Protein AF-A0A804MIX3-F1 (afdb_monomer)

Secondary structure (DSSP, 8-state):
-HHHHH-----S--HHHHHHHHHHHHHHHHHHHHHHTSHHHHHHHHT-SS-HHHHHHHHHTPPP---SSS-----HHHHHHHHHHHHHHHHHHT--HHHHHHHHHHHHH-HHHHHHHHHHHH-TT--HHHHHHHHHHHHHHTTSHHHHHHHHT-HHHHHHHGGGG---STT--HHHHHHHHHHHHHHHHHHTT-HHHHHHHHHHHHHHHHHHHHHGGG-S-HHHHHHHHHHHHHHHHH--SGGGHHHHHHHHHTHHHHHHHHHHHHHHHHHHHHTS---SS---------

Structure (mmCIF, N/CA/C/O backbone):
data_AF-A0A804MIX3-F1
#
_entry.id   AF-A0A804MIX3-F1
#
loop_
_atom_site.group_PDB
_atom_site.id
_atom_site.type_symbol
_atom_site.label_atom_id
_atom_site.label_alt_id
_atom_site.label_comp_id
_atom_site.label_asym_id
_atom_site.label_entity_id
_atom_site.label_seq_id
_atom_site.pdbx_PDB_ins_code
_atom_site.Cartn_x
_atom_site.Cartn_y
_atom_site.Cartn_z
_atom_site.occupancy
_atom_site.B_iso_or_equiv
_atom_site.auth_seq_id
_atom_site.auth_comp_id
_atom_site.auth_asym_id
_atom_site.auth_atom_id
_atom_site.pdbx_PDB_model_num
ATOM 1 N N . MET A 1 1 ? 24.064 13.058 -12.089 1.00 46.94 1 MET A N 1
ATOM 2 C CA . MET A 1 1 ? 25.102 12.090 -11.652 1.00 46.94 1 MET A CA 1
ATOM 3 C C . MET A 1 1 ? 24.500 10.743 -11.264 1.00 46.94 1 MET A C 1
ATOM 5 O O . MET A 1 1 ? 25.006 9.743 -11.745 1.00 46.94 1 MET A O 1
ATOM 9 N N . VAL A 1 2 ? 23.419 10.694 -10.470 1.00 52.09 2 VAL A N 1
ATOM 10 C CA . VAL A 1 2 ? 22.772 9.424 -10.071 1.00 52.09 2 VAL A CA 1
ATOM 11 C C . VAL A 1 2 ? 22.189 8.650 -11.264 1.00 52.09 2 VAL A C 1
ATOM 13 O O . VAL A 1 2 ? 22.479 7.469 -11.397 1.00 52.09 2 VAL A O 1
ATOM 16 N N . SER A 1 3 ? 21.474 9.299 -12.191 1.00 50.75 3 SER A N 1
ATOM 17 C CA . SER A 1 3 ? 20.884 8.617 -13.363 1.00 50.75 3 SER A CA 1
ATOM 18 C C . SER A 1 3 ? 21.931 7.937 -14.258 1.00 50.75 3 SER A C 1
ATOM 20 O O . SER A 1 3 ? 21.690 6.862 -14.798 1.00 50.75 3 SER A O 1
ATOM 22 N N . SER A 1 4 ? 23.133 8.515 -14.370 1.00 52.41 4 SER A N 1
ATOM 23 C CA . SER A 1 4 ? 24.246 7.933 -15.137 1.00 52.41 4 SER A CA 1
ATOM 24 C C . SER A 1 4 ? 24.813 6.654 -14.511 1.00 52.41 4 SER A C 1
ATOM 26 O O . SER A 1 4 ? 25.430 5.872 -15.222 1.00 52.41 4 SER A O 1
ATOM 28 N N . LEU A 1 5 ? 24.613 6.432 -13.204 1.00 53.31 5 LEU A N 1
ATOM 29 C CA . LEU A 1 5 ? 24.993 5.181 -12.535 1.00 53.31 5 LEU A CA 1
ATOM 30 C C . LEU A 1 5 ? 23.992 4.049 -12.809 1.00 53.31 5 LEU A C 1
ATOM 32 O O . LEU A 1 5 ? 24.338 2.886 -12.630 1.00 53.31 5 LEU A O 1
ATOM 36 N N . LEU A 1 6 ? 22.763 4.384 -13.220 1.00 59.84 6 LEU A N 1
ATOM 37 C CA . LEU A 1 6 ? 21.676 3.424 -13.429 1.00 59.84 6 LEU A CA 1
ATOM 38 C C . LEU A 1 6 ? 21.421 3.128 -14.917 1.00 59.84 6 LEU A C 1
ATOM 40 O O . LEU A 1 6 ? 21.051 2.009 -15.262 1.00 59.84 6 LEU A O 1
ATOM 44 N N . ASN A 1 7 ? 21.677 4.091 -15.808 1.00 55.62 7 ASN A N 1
ATOM 45 C CA . ASN A 1 7 ? 21.482 3.942 -17.250 1.00 55.62 7 ASN A CA 1
ATOM 46 C C . ASN A 1 7 ? 22.764 3.475 -17.957 1.00 55.62 7 ASN A C 1
ATOM 48 O O . ASN A 1 7 ? 23.508 4.288 -18.506 1.00 55.62 7 ASN A O 1
ATOM 52 N N . VAL A 1 8 ? 22.999 2.163 -18.022 1.00 48.94 8 VAL A N 1
ATOM 53 C CA . VAL A 1 8 ? 23.944 1.590 -18.996 1.00 48.94 8 VAL A CA 1
ATOM 54 C C . VAL A 1 8 ? 23.153 1.198 -20.246 1.00 48.94 8 VAL A C 1
ATOM 56 O O . VAL A 1 8 ? 22.554 0.127 -20.310 1.00 48.94 8 VAL A O 1
ATOM 59 N N . GLN A 1 9 ? 23.112 2.082 -21.248 1.00 41.38 9 GLN A N 1
ATOM 60 C CA . GLN A 1 9 ? 22.573 1.736 -22.567 1.00 41.38 9 GLN A CA 1
ATOM 61 C C . GLN A 1 9 ? 23.481 0.682 -23.213 1.00 41.38 9 GLN A C 1
ATOM 63 O O . GLN A 1 9 ? 24.651 0.928 -23.507 1.00 41.38 9 GLN A O 1
ATOM 68 N N . THR A 1 10 ? 22.939 -0.518 -23.399 1.00 36.69 10 THR A N 1
ATOM 69 C CA . THR A 1 10 ? 23.636 -1.679 -23.948 1.00 36.69 10 THR A CA 1
ATOM 70 C C . THR A 1 10 ? 23.747 -1.578 -25.467 1.00 36.69 10 THR A C 1
ATOM 72 O O . THR A 1 10 ? 22.923 -2.087 -26.224 1.00 36.69 10 THR A O 1
ATOM 75 N N . THR A 1 11 ? 24.820 -0.950 -25.940 1.00 35.28 11 THR A N 1
ATOM 76 C CA . THR A 1 11 ? 25.258 -1.084 -27.332 1.00 35.28 11 THR A CA 1
ATOM 77 C C . THR A 1 11 ? 25.933 -2.449 -27.500 1.00 35.28 11 THR A C 1
ATOM 79 O O . THR A 1 11 ? 27.074 -2.631 -27.101 1.00 35.28 11 THR A O 1
ATOM 82 N N . THR A 1 12 ? 25.189 -3.417 -28.042 1.00 35.66 12 THR A N 1
ATOM 83 C CA . THR A 1 12 ? 25.641 -4.653 -28.723 1.00 35.66 12 THR A CA 1
ATOM 84 C C . THR A 1 12 ? 26.876 -5.412 -28.182 1.00 35.66 12 THR A C 1
ATOM 86 O O . THR A 1 12 ? 28.014 -5.005 -28.386 1.00 35.66 12 THR A O 1
ATOM 89 N N . ALA A 1 13 ? 26.607 -6.647 -27.731 1.00 35.03 13 ALA A N 1
ATOM 90 C CA . ALA A 1 13 ? 27.475 -7.839 -27.714 1.00 35.03 13 ALA A CA 1
ATOM 91 C C . ALA A 1 13 ? 28.460 -8.076 -26.538 1.00 35.03 13 ALA A C 1
ATOM 93 O O . ALA A 1 13 ? 29.293 -7.242 -26.189 1.00 35.03 13 ALA A O 1
ATOM 94 N N . SER A 1 14 ? 28.422 -9.335 -26.059 1.00 42.12 14 SER A N 1
ATOM 95 C CA . SER A 1 14 ? 29.347 -10.081 -25.169 1.00 42.12 14 SER A CA 1
ATOM 96 C C . SER A 1 14 ? 28.862 -10.293 -23.723 1.00 42.12 14 SER A C 1
ATOM 98 O O . SER A 1 14 ? 28.557 -9.348 -23.005 1.00 42.12 14 SER A O 1
ATOM 100 N N . THR A 1 15 ? 28.845 -11.557 -23.275 1.00 52.38 15 THR A N 1
ATOM 101 C CA . THR A 1 15 ? 28.488 -12.017 -21.911 1.00 52.38 15 THR A CA 1
ATOM 102 C C . THR A 1 15 ? 29.328 -11.362 -20.805 1.00 52.38 15 THR A C 1
ATOM 104 O O . THR A 1 15 ? 28.890 -11.222 -19.667 1.00 52.38 15 THR A O 1
ATOM 107 N N . THR A 1 16 ? 30.543 -10.924 -21.132 1.00 49.59 16 THR A N 1
ATOM 108 C CA . THR A 1 16 ? 31.399 -10.143 -20.231 1.00 49.59 16 THR A CA 1
ATOM 109 C C . THR A 1 16 ? 30.824 -8.750 -19.966 1.00 49.59 16 THR A C 1
ATOM 111 O O . THR A 1 16 ? 30.812 -8.303 -18.823 1.00 49.59 16 THR A O 1
ATOM 114 N N . THR A 1 17 ? 30.276 -8.091 -20.989 1.00 54.62 17 THR A N 1
ATOM 115 C CA . THR A 1 17 ? 29.670 -6.754 -20.901 1.00 54.62 17 THR A CA 1
ATOM 116 C C . THR A 1 17 ? 28.392 -6.762 -20.057 1.00 54.62 17 THR A C 1
ATOM 118 O O . THR A 1 17 ? 28.162 -5.832 -19.286 1.00 54.62 17 THR A O 1
ATOM 121 N N . SER A 1 18 ? 27.577 -7.825 -20.140 1.00 66.38 18 SER A N 1
ATOM 122 C CA . SER A 1 18 ? 26.374 -7.961 -19.303 1.00 66.38 18 SER A CA 1
ATOM 123 C C . SER A 1 18 ? 26.707 -8.126 -17.823 1.00 66.38 18 SER A C 1
ATOM 125 O O . SER A 1 18 ? 26.038 -7.529 -16.985 1.00 66.38 18 SER A O 1
ATOM 127 N N . ASN A 1 19 ? 27.760 -8.882 -17.494 1.00 70.19 19 ASN A N 1
ATOM 128 C CA . ASN A 1 19 ? 28.178 -9.068 -16.103 1.00 70.19 19 ASN A CA 1
ATOM 129 C C . ASN A 1 19 ? 28.696 -7.758 -15.498 1.00 70.19 19 ASN A C 1
ATOM 131 O O . ASN A 1 19 ? 28.243 -7.377 -14.423 1.00 70.19 19 ASN A O 1
ATOM 135 N N . VAL A 1 20 ? 29.548 -7.021 -16.225 1.00 75.44 20 VAL A N 1
ATOM 136 C CA . VAL A 1 20 ? 30.025 -5.693 -15.790 1.00 75.44 20 VAL A CA 1
ATOM 137 C C . VAL A 1 20 ? 28.855 -4.727 -15.590 1.00 75.44 20 VAL A C 1
ATOM 139 O O . VAL A 1 20 ? 28.831 -3.987 -14.611 1.00 75.44 20 VAL A O 1
ATOM 142 N N . SER A 1 21 ? 27.852 -4.749 -16.475 1.00 85.94 21 SER A N 1
ATOM 143 C CA . SER A 1 21 ? 26.656 -3.913 -16.315 1.00 85.94 21 SER A CA 1
ATOM 144 C C . SER A 1 21 ? 25.894 -4.243 -15.030 1.00 85.94 21 SER A C 1
ATOM 146 O O . SER A 1 21 ? 25.507 -3.326 -14.315 1.00 85.94 21 SER A O 1
ATOM 148 N N . ILE A 1 22 ? 25.698 -5.528 -14.717 1.00 87.44 22 ILE A N 1
ATOM 149 C CA . ILE A 1 22 ? 24.995 -5.963 -13.500 1.00 87.44 22 ILE A CA 1
ATOM 150 C C . ILE A 1 22 ? 25.789 -5.581 -12.245 1.00 87.44 22 ILE A C 1
ATOM 152 O O . ILE A 1 22 ? 25.204 -5.087 -11.284 1.00 87.44 22 ILE A O 1
ATOM 156 N N . GLU A 1 23 ? 27.112 -5.758 -12.249 1.00 89.25 23 GLU A N 1
ATOM 157 C CA . GLU A 1 23 ? 27.982 -5.365 -11.132 1.00 89.25 23 GLU A CA 1
ATOM 158 C C . GLU A 1 23 ? 27.950 -3.851 -10.881 1.00 89.25 23 GLU A C 1
ATOM 160 O O . GLU A 1 23 ? 27.872 -3.415 -9.731 1.00 89.25 23 GLU A O 1
ATOM 165 N N . LEU A 1 24 ? 27.958 -3.039 -11.945 1.00 92.19 2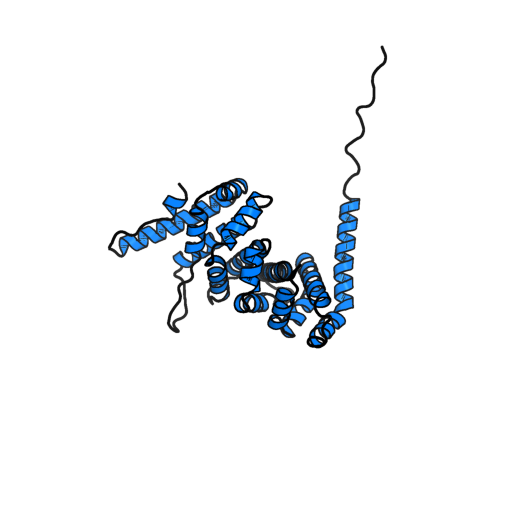4 LEU A N 1
ATOM 166 C CA . LEU A 1 24 ? 27.819 -1.585 -11.839 1.00 92.19 24 LEU A CA 1
ATOM 167 C C . LEU A 1 24 ? 26.439 -1.185 -11.315 1.00 92.19 24 LEU A C 1
ATOM 169 O O . LEU A 1 24 ? 26.356 -0.310 -10.456 1.00 92.19 24 LEU A O 1
ATOM 173 N N . THR A 1 25 ? 25.369 -1.842 -11.770 1.00 94.12 25 THR A N 1
ATOM 174 C CA . THR A 1 25 ? 24.017 -1.632 -11.239 1.00 94.12 25 THR A CA 1
ATOM 175 C C . THR A 1 25 ? 23.939 -1.987 -9.754 1.00 94.12 25 THR A C 1
ATOM 177 O O . THR A 1 25 ? 23.409 -1.207 -8.963 1.00 94.12 25 THR A O 1
ATOM 180 N N . TRP A 1 26 ? 24.516 -3.123 -9.357 1.00 94.25 26 TRP A N 1
ATOM 181 C CA . TRP A 1 26 ? 24.595 -3.563 -7.966 1.00 94.25 26 TRP A CA 1
ATOM 182 C C . TRP A 1 26 ? 25.358 -2.570 -7.084 1.00 94.25 26 TRP A C 1
ATOM 184 O O . TRP A 1 26 ? 24.870 -2.161 -6.028 1.00 94.25 26 TRP A O 1
ATOM 194 N N . LEU A 1 27 ? 26.525 -2.102 -7.531 1.00 95.56 27 LEU A N 1
ATOM 195 C CA . LEU A 1 27 ? 27.275 -1.081 -6.805 1.00 95.56 27 LEU A CA 1
ATOM 196 C C . LEU A 1 27 ? 26.506 0.251 -6.755 1.00 95.56 27 LEU A C 1
ATOM 198 O O . LEU A 1 27 ? 26.447 0.894 -5.705 1.00 95.56 27 LEU A O 1
ATOM 202 N N . GLY A 1 28 ? 25.886 0.641 -7.869 1.00 95.62 28 GLY A N 1
ATOM 203 C CA . GLY A 1 28 ? 25.098 1.862 -8.003 1.00 95.62 28 GLY A CA 1
ATOM 204 C C . GLY A 1 28 ? 23.928 1.914 -7.024 1.00 95.62 28 GLY A C 1
ATOM 205 O O . GLY A 1 28 ? 23.769 2.913 -6.321 1.00 95.62 28 GLY A O 1
ATOM 206 N N . VAL A 1 29 ? 23.155 0.830 -6.903 1.00 96.38 29 VAL A N 1
ATOM 207 C CA . VAL A 1 29 ? 22.018 0.779 -5.972 1.00 96.38 29 VAL A CA 1
ATOM 208 C C . VAL A 1 29 ? 22.467 0.754 -4.507 1.00 96.38 29 VAL A C 1
ATOM 210 O O . VAL A 1 29 ? 21.842 1.408 -3.674 1.00 96.38 29 VAL A O 1
ATOM 213 N N . LYS A 1 30 ? 23.603 0.122 -4.177 1.00 96.75 30 LYS A N 1
ATOM 214 C CA . LYS A 1 30 ? 24.173 0.170 -2.815 1.00 96.75 30 LYS A CA 1
ATOM 215 C C . LYS A 1 30 ? 24.630 1.571 -2.425 1.00 96.75 30 LYS A C 1
ATOM 217 O O . LYS A 1 30 ? 24.377 2.019 -1.304 1.00 96.75 30 LYS A O 1
ATOM 222 N N . ILE A 1 31 ? 25.277 2.280 -3.350 1.00 97.56 31 ILE A N 1
ATOM 223 C CA . ILE A 1 31 ? 25.639 3.688 -3.159 1.00 97.56 31 ILE A CA 1
ATOM 224 C C . ILE A 1 31 ? 24.370 4.520 -2.971 1.00 97.56 31 ILE A C 1
ATOM 226 O O . ILE A 1 31 ? 24.292 5.302 -2.025 1.00 97.56 31 ILE A O 1
ATOM 230 N N . LEU A 1 32 ? 23.356 4.321 -3.816 1.00 96.31 32 LEU A N 1
ATOM 231 C CA . LEU A 1 32 ? 22.099 5.055 -3.730 1.00 96.31 32 LEU A CA 1
ATOM 232 C C . LEU A 1 32 ? 21.396 4.827 -2.391 1.00 96.31 32 LEU A C 1
ATOM 234 O O . LEU A 1 32 ? 21.051 5.800 -1.725 1.00 96.31 32 LEU A O 1
ATOM 238 N N . LYS A 1 33 ? 21.269 3.575 -1.941 1.00 97.06 33 LYS A N 1
ATOM 239 C CA . LYS A 1 33 ? 20.757 3.250 -0.604 1.00 97.06 33 LYS A CA 1
ATOM 240 C C . LYS A 1 33 ? 21.503 4.014 0.477 1.00 97.06 33 LYS A C 1
ATOM 242 O O . LYS A 1 33 ? 20.866 4.614 1.339 1.00 97.06 33 LYS A O 1
ATOM 247 N N . LYS A 1 34 ? 22.838 4.035 0.415 1.00 97.56 34 LYS A N 1
ATOM 248 C CA . LYS A 1 34 ? 23.639 4.734 1.420 1.00 97.56 34 LYS A CA 1
ATOM 249 C C . LYS A 1 34 ? 23.425 6.247 1.393 1.00 97.56 34 LYS A C 1
ATOM 251 O O . LYS A 1 34 ? 23.360 6.869 2.449 1.00 97.56 34 LYS A O 1
ATOM 256 N N . ILE A 1 35 ? 23.286 6.839 0.208 1.00 96.44 35 ILE A N 1
ATOM 257 C CA . ILE A 1 35 ? 22.975 8.265 0.038 1.00 96.44 35 ILE A CA 1
ATOM 258 C C . ILE A 1 35 ? 21.578 8.581 0.598 1.00 96.44 35 ILE A C 1
ATOM 260 O O . ILE A 1 35 ? 21.403 9.616 1.240 1.00 96.44 35 ILE A O 1
ATOM 264 N N . MET A 1 36 ? 20.602 7.691 0.403 1.00 96.38 36 MET A N 1
ATOM 265 C CA . MET A 1 36 ? 19.219 7.855 0.869 1.00 96.38 36 MET A CA 1
ATOM 266 C C . MET A 1 36 ? 19.028 7.622 2.377 1.00 96.38 36 MET A C 1
ATOM 268 O O . MET A 1 36 ? 17.948 7.898 2.891 1.00 96.38 36 MET A O 1
ATOM 272 N N . ASP A 1 37 ? 20.054 7.184 3.120 1.00 94.88 37 ASP A N 1
ATOM 273 C CA . ASP A 1 37 ? 20.014 7.204 4.594 1.00 94.88 37 ASP A CA 1
ATOM 274 C C . ASP A 1 37 ? 19.828 8.640 5.131 1.00 94.88 37 ASP A C 1
ATOM 276 O O . ASP A 1 37 ? 19.300 8.826 6.227 1.00 94.88 37 ASP A O 1
ATOM 280 N N . ASN A 1 38 ? 20.246 9.661 4.367 1.00 95.38 38 ASN A N 1
ATOM 281 C CA . ASN A 1 38 ? 20.007 11.059 4.708 1.00 95.38 38 ASN A CA 1
ATOM 282 C C . ASN A 1 38 ? 18.631 11.520 4.170 1.00 95.38 38 ASN A C 1
ATOM 284 O O . ASN A 1 38 ? 18.436 11.551 2.948 1.00 95.38 38 ASN A O 1
ATOM 288 N N . PRO A 1 39 ? 17.691 11.949 5.039 1.00 93.94 39 PRO A N 1
ATOM 289 C CA . PRO A 1 39 ? 16.373 12.416 4.612 1.00 93.94 39 PRO A CA 1
ATOM 290 C C . PRO A 1 39 ? 16.426 13.653 3.704 1.00 93.94 39 PRO A C 1
ATOM 292 O O . PRO A 1 39 ? 15.537 13.822 2.873 1.00 93.94 39 PRO A O 1
ATOM 295 N N . ASP A 1 40 ? 17.450 14.504 3.801 1.00 95.44 40 ASP A N 1
ATOM 296 C CA . ASP A 1 40 ? 17.587 15.665 2.914 1.00 95.44 40 ASP A CA 1
ATOM 297 C C . ASP A 1 40 ? 17.937 15.255 1.481 1.00 95.44 40 ASP A C 1
ATOM 299 O O . ASP A 1 40 ? 17.433 15.853 0.532 1.00 95.44 40 ASP A O 1
ATOM 303 N N . ASN A 1 41 ? 18.692 14.166 1.308 1.00 96.00 41 ASN A N 1
ATOM 304 C CA . ASN A 1 41 ? 18.942 13.604 -0.018 1.00 96.00 41 ASN A CA 1
ATOM 305 C C . ASN A 1 41 ? 17.659 13.014 -0.621 1.00 96.00 41 ASN A C 1
ATOM 307 O O . ASN A 1 41 ? 17.429 13.165 -1.818 1.00 96.00 41 ASN A O 1
ATOM 311 N N . CYS A 1 42 ? 16.790 12.406 0.197 1.00 96.38 42 CYS A N 1
ATOM 312 C CA . CYS A 1 42 ? 15.470 11.965 -0.265 1.00 96.38 42 CYS A CA 1
ATOM 313 C C . CYS A 1 42 ? 14.621 13.158 -0.738 1.00 96.38 42 CYS A C 1
ATOM 315 O O . CYS A 1 42 ? 14.014 13.102 -1.806 1.00 96.38 42 CYS A O 1
ATOM 317 N N . LYS A 1 43 ? 14.621 14.273 0.010 1.00 96.12 43 LYS A N 1
ATOM 318 C CA . LYS A 1 43 ? 13.924 15.510 -0.393 1.00 96.12 43 LYS A CA 1
ATOM 319 C C . LYS A 1 43 ? 14.471 16.090 -1.697 1.00 96.12 43 LYS A C 1
ATOM 321 O O . LYS A 1 43 ? 13.702 16.671 -2.456 1.00 96.12 43 LYS A O 1
ATOM 326 N N . GLU A 1 44 ? 15.766 15.943 -1.962 1.00 94.88 44 GLU A N 1
ATOM 327 C CA . GLU A 1 44 ? 16.374 16.410 -3.210 1.00 94.88 44 GLU A CA 1
ATOM 328 C C . GLU A 1 44 ? 15.873 15.619 -4.425 1.00 94.88 44 GLU A C 1
ATOM 330 O O . GLU A 1 44 ? 15.585 16.216 -5.458 1.00 94.88 44 GLU A O 1
ATOM 335 N N . VAL A 1 45 ? 15.644 14.307 -4.284 1.00 94.31 45 VAL A N 1
ATOM 336 C CA . VAL A 1 45 ? 15.027 13.485 -5.346 1.00 94.31 45 VAL A CA 1
ATOM 337 C C . VAL A 1 45 ? 13.633 14.001 -5.715 1.00 94.31 45 VAL A C 1
ATOM 339 O O . VAL A 1 45 ? 13.249 13.961 -6.879 1.00 94.31 45 VAL A O 1
ATOM 342 N N . ALA A 1 46 ? 12.882 14.569 -4.764 1.00 93.19 46 ALA A N 1
ATOM 343 C CA . ALA A 1 46 ? 11.567 15.146 -5.050 1.00 93.19 46 ALA A CA 1
ATOM 344 C C . ALA A 1 46 ? 11.632 16.321 -6.045 1.00 93.19 46 ALA A C 1
ATOM 346 O O . ALA A 1 46 ? 10.654 16.577 -6.752 1.00 93.19 46 ALA A O 1
ATOM 347 N N . LYS A 1 47 ? 12.774 17.020 -6.100 1.00 92.75 47 LYS A N 1
ATOM 348 C CA . LYS A 1 47 ? 13.015 18.178 -6.969 1.00 92.75 47 LYS A CA 1
ATOM 349 C C . LYS A 1 47 ? 13.474 17.794 -8.377 1.00 92.75 47 LYS A C 1
ATOM 351 O O . LYS A 1 47 ? 13.507 18.673 -9.233 1.00 92.75 47 LYS A O 1
ATOM 356 N N . ASP A 1 48 ? 13.815 16.525 -8.618 1.00 87.44 48 ASP A N 1
ATOM 357 C CA . ASP A 1 48 ? 14.162 16.027 -9.953 1.00 87.44 48 ASP A CA 1
ATOM 358 C C . ASP A 1 48 ? 12.983 16.264 -10.907 1.00 87.44 48 ASP A C 1
ATOM 360 O O . ASP A 1 48 ? 11.876 15.799 -10.649 1.00 87.44 48 ASP A O 1
ATOM 364 N N . ALA A 1 49 ? 13.179 17.050 -11.965 1.00 83.94 49 ALA A N 1
ATOM 365 C CA . ALA A 1 49 ? 12.092 17.437 -12.863 1.00 83.94 49 ALA A CA 1
ATOM 366 C C . ALA A 1 49 ? 11.707 16.312 -13.834 1.00 83.94 49 ALA A C 1
ATOM 368 O O . ALA A 1 49 ? 10.546 16.227 -14.223 1.00 83.94 49 ALA A O 1
ATOM 369 N N . ASP A 1 50 ? 12.667 15.455 -14.192 1.00 88.62 50 ASP A N 1
ATOM 370 C CA . ASP A 1 50 ? 12.485 14.423 -15.216 1.00 88.62 50 ASP A CA 1
ATOM 371 C C . ASP A 1 50 ? 12.099 13.058 -14.621 1.00 88.62 50 ASP A C 1
ATOM 373 O O . ASP A 1 50 ? 11.925 12.091 -15.361 1.00 88.62 50 ASP A O 1
ATOM 377 N N . ASP A 1 51 ? 12.029 12.956 -13.287 1.00 89.88 51 ASP A N 1
ATOM 378 C CA . ASP A 1 51 ? 11.735 11.734 -12.524 1.00 89.88 51 ASP A CA 1
ATOM 379 C C . ASP A 1 51 ? 12.600 10.517 -12.913 1.00 89.88 51 ASP A C 1
ATOM 381 O O . ASP A 1 51 ? 12.268 9.366 -12.610 1.00 89.88 51 ASP A O 1
ATOM 385 N N . GLN A 1 52 ? 13.753 10.756 -13.547 1.00 91.38 52 GLN A N 1
ATOM 386 C CA . GLN A 1 52 ? 14.622 9.710 -14.086 1.00 91.38 52 GLN A CA 1
ATOM 387 C C . GLN A 1 52 ? 15.155 8.816 -12.978 1.00 91.38 52 GLN A C 1
ATOM 389 O O . GLN A 1 52 ? 15.187 7.599 -13.134 1.00 91.38 52 GLN A O 1
ATOM 394 N N . VAL A 1 53 ? 15.545 9.409 -11.846 1.00 92.31 53 VAL A N 1
ATOM 395 C CA . VAL A 1 53 ? 16.041 8.637 -10.703 1.00 92.31 53 VAL A CA 1
ATOM 396 C C . VAL A 1 53 ? 14.948 7.702 -10.188 1.00 92.31 53 VAL A C 1
ATOM 398 O O . VAL A 1 53 ? 15.212 6.523 -9.965 1.00 92.31 53 VAL A O 1
ATOM 401 N N . ILE A 1 54 ? 13.716 8.203 -10.056 1.00 95.19 54 ILE A N 1
ATOM 402 C CA . ILE A 1 54 ? 12.569 7.410 -9.603 1.00 95.19 54 ILE A CA 1
ATOM 403 C C . ILE A 1 54 ? 12.282 6.275 -10.588 1.00 95.19 54 ILE A C 1
ATOM 405 O O . ILE A 1 54 ? 12.176 5.127 -10.159 1.00 95.19 54 ILE A O 1
ATOM 409 N N . SER A 1 55 ? 12.205 6.572 -11.889 1.00 95.25 55 SER A N 1
ATOM 410 C CA . SER A 1 55 ? 11.962 5.558 -12.920 1.00 95.25 55 SER A CA 1
ATOM 411 C C . SER A 1 55 ? 13.023 4.464 -12.878 1.00 95.25 55 SER A C 1
ATOM 413 O O . SER A 1 55 ? 12.675 3.290 -12.792 1.00 95.25 55 SER A O 1
ATOM 415 N N . SER A 1 56 ? 14.306 4.835 -12.833 1.00 94.50 56 SER A N 1
ATOM 416 C CA . SER A 1 56 ? 15.395 3.863 -12.773 1.00 94.50 56 SER A CA 1
ATOM 417 C C . SER A 1 56 ? 15.318 2.977 -11.528 1.00 94.50 56 SER A C 1
ATOM 419 O O . SER A 1 56 ? 15.524 1.773 -11.635 1.00 94.50 56 SER A O 1
ATOM 421 N N . ILE A 1 57 ? 14.996 3.523 -10.348 1.00 96.50 57 ILE A N 1
ATOM 422 C CA . ILE A 1 57 ? 14.832 2.703 -9.136 1.00 96.50 57 ILE A CA 1
ATOM 423 C C . ILE A 1 57 ? 13.650 1.736 -9.296 1.00 96.50 57 ILE A C 1
ATOM 425 O O . ILE A 1 57 ? 13.773 0.564 -8.944 1.00 96.50 57 ILE A O 1
ATOM 429 N N . VAL A 1 58 ? 12.513 2.197 -9.832 1.00 96.75 58 VAL A N 1
ATOM 430 C CA . VAL A 1 58 ? 11.344 1.333 -10.064 1.00 96.75 58 VAL A CA 1
ATOM 431 C C . VAL A 1 58 ? 11.691 0.210 -11.041 1.00 96.75 58 VAL A C 1
ATOM 433 O O . VAL A 1 58 ? 11.344 -0.942 -10.776 1.00 96.75 58 VAL A O 1
ATOM 436 N N . ASP A 1 59 ? 12.436 0.495 -12.106 1.00 95.12 59 ASP A N 1
ATOM 437 C CA . ASP A 1 59 ? 12.854 -0.509 -13.086 1.00 95.12 59 ASP A CA 1
ATOM 438 C C . ASP A 1 59 ? 13.729 -1.606 -12.455 1.00 95.12 59 ASP A C 1
ATOM 440 O O . ASP A 1 59 ? 13.540 -2.787 -12.760 1.00 95.12 59 ASP A O 1
ATOM 444 N N . LEU A 1 60 ? 14.595 -1.255 -11.493 1.00 95.56 60 LEU A N 1
ATOM 445 C CA . LEU A 1 60 ? 15.405 -2.216 -10.727 1.00 95.56 60 LEU A CA 1
ATOM 446 C C . LEU A 1 60 ? 14.589 -3.146 -9.819 1.00 95.56 60 LEU A C 1
ATOM 448 O O . LEU A 1 60 ? 15.087 -4.195 -9.420 1.00 95.56 60 LEU A O 1
ATOM 452 N N . THR A 1 61 ? 13.337 -2.803 -9.506 1.00 96.06 61 THR A N 1
ATOM 453 C CA . THR A 1 61 ? 12.429 -3.681 -8.740 1.00 96.06 61 THR A CA 1
ATOM 454 C C . THR A 1 61 ? 11.680 -4.690 -9.614 1.00 96.06 61 THR A C 1
ATOM 456 O O . THR A 1 61 ? 10.823 -5.433 -9.127 1.00 96.06 61 THR A O 1
ATOM 459 N N . THR A 1 62 ? 11.958 -4.719 -10.919 1.00 92.50 62 THR A N 1
ATOM 460 C CA . THR A 1 62 ? 11.243 -5.585 -11.854 1.00 92.50 62 THR A CA 1
ATOM 461 C C . THR A 1 62 ? 11.582 -7.050 -11.622 1.00 92.50 62 THR A C 1
ATOM 463 O O . THR A 1 62 ? 12.694 -7.516 -11.853 1.00 92.50 62 THR A O 1
ATOM 466 N N . VAL A 1 63 ? 10.558 -7.817 -11.263 1.00 85.38 63 VAL A N 1
ATOM 467 C CA . VAL A 1 63 ? 10.625 -9.276 -11.218 1.00 85.38 63 VAL A CA 1
ATOM 468 C C . VAL A 1 63 ? 10.255 -9.833 -12.593 1.00 85.38 63 VAL A C 1
ATOM 470 O O . VAL A 1 63 ? 9.149 -9.579 -13.089 1.00 85.38 63 VAL A O 1
ATOM 473 N N . SER A 1 64 ? 11.167 -10.591 -13.209 1.00 77.88 64 SER A N 1
ATOM 474 C CA . SER A 1 64 ? 10.950 -11.212 -14.525 1.00 77.88 64 SER A CA 1
ATOM 475 C C . SER A 1 64 ? 9.684 -12.075 -14.543 1.00 77.88 64 SER A C 1
ATOM 477 O O . SER A 1 64 ? 9.409 -12.815 -13.597 1.00 77.88 64 SER A O 1
ATOM 479 N N . ASP A 1 65 ? 8.909 -11.974 -15.625 1.00 67.12 65 ASP A N 1
ATOM 480 C CA . ASP A 1 65 ? 7.804 -12.890 -15.911 1.00 67.12 65 ASP A CA 1
ATOM 481 C C . ASP A 1 65 ? 8.418 -14.233 -16.338 1.00 67.12 65 ASP A C 1
ATOM 483 O O . ASP A 1 65 ? 8.806 -14.418 -17.486 1.00 67.12 65 ASP A O 1
ATOM 487 N N . GLY A 1 66 ? 8.625 -15.150 -15.392 1.00 55.16 66 GLY A N 1
ATOM 488 C CA . GLY A 1 66 ? 9.022 -16.512 -15.737 1.00 55.16 66 GLY A CA 1
ATOM 489 C C . GLY A 1 66 ? 7.870 -17.195 -16.471 1.00 55.16 66 GLY A C 1
ATOM 490 O O . GLY A 1 66 ? 6.890 -17.574 -15.838 1.00 55.16 66 GLY A O 1
ATOM 491 N N . ASP A 1 67 ? 7.975 -17.351 -17.790 1.00 46.06 67 ASP A N 1
ATOM 492 C CA . ASP A 1 67 ? 6.903 -17.888 -18.648 1.00 46.06 67 ASP A CA 1
ATOM 493 C C . ASP A 1 67 ? 6.717 -19.418 -18.564 1.00 46.06 67 ASP A C 1
ATOM 495 O O . ASP A 1 67 ? 6.016 -20.027 -19.367 1.00 46.06 67 ASP A O 1
ATOM 499 N N . SER A 1 68 ? 7.335 -20.099 -17.601 1.00 45.91 68 SER A N 1
ATOM 500 C CA . SER A 1 68 ? 7.216 -21.553 -17.492 1.00 45.91 68 SER A CA 1
ATOM 501 C C . SER A 1 68 ? 7.461 -22.027 -16.069 1.00 45.91 68 SER A C 1
ATOM 503 O O . SER A 1 68 ? 8.186 -21.403 -15.303 1.00 45.91 68 SER A O 1
ATOM 505 N N . SER A 1 69 ? 6.826 -23.143 -15.719 1.00 47.94 69 SER A N 1
ATOM 506 C CA . SER A 1 69 ? 6.746 -23.786 -14.401 1.00 47.94 69 SER A CA 1
ATOM 507 C C . SER A 1 69 ? 8.079 -24.171 -13.733 1.00 47.94 69 SER A C 1
ATOM 509 O O . SER A 1 69 ? 8.079 -24.944 -12.776 1.00 47.94 69 SER A O 1
ATOM 511 N N . SER A 1 70 ? 9.222 -23.685 -14.212 1.00 47.50 70 SER A N 1
ATOM 512 C CA . SER A 1 70 ? 10.475 -23.723 -13.471 1.00 47.50 70 SER A CA 1
ATOM 513 C C . SER A 1 70 ? 10.432 -22.655 -12.386 1.00 47.50 70 SER A C 1
ATOM 515 O O . SER A 1 70 ? 10.226 -21.483 -12.697 1.00 47.50 70 SER A O 1
ATOM 517 N N . SER A 1 71 ? 10.613 -23.072 -11.130 1.00 51.75 71 SER A N 1
ATOM 518 C CA . SER A 1 71 ? 10.776 -22.214 -9.952 1.00 51.75 71 SER A CA 1
ATOM 519 C C . SER A 1 71 ? 11.446 -20.891 -10.325 1.00 51.75 71 SER A C 1
ATOM 521 O O . SER A 1 71 ? 12.638 -20.875 -10.629 1.00 51.75 71 SER A O 1
ATOM 523 N N . ILE A 1 72 ? 10.675 -19.799 -10.347 1.00 55.25 72 ILE A N 1
ATOM 524 C CA . ILE A 1 72 ? 11.215 -18.453 -10.531 1.00 55.25 72 ILE A CA 1
ATOM 525 C C . ILE A 1 72 ? 12.214 -18.291 -9.386 1.00 55.25 72 ILE A C 1
ATOM 527 O O . ILE A 1 72 ? 11.818 -18.261 -8.227 1.00 55.25 72 ILE A O 1
ATOM 531 N N . SER A 1 73 ? 13.501 -18.283 -9.694 1.00 68.19 73 SER A N 1
ATOM 532 C CA . SER A 1 73 ? 14.575 -18.033 -8.741 1.00 68.19 73 SER A CA 1
ATOM 533 C C . SER A 1 73 ? 15.376 -16.896 -9.336 1.00 68.19 73 SER A C 1
ATOM 535 O O . SER A 1 73 ? 15.828 -16.976 -10.480 1.00 68.19 73 SER A O 1
ATOM 537 N N . TRP A 1 74 ? 15.473 -15.795 -8.600 1.00 79.38 74 TRP A N 1
ATOM 538 C CA . TRP A 1 74 ? 16.373 -14.714 -8.976 1.00 79.38 74 TRP A CA 1
ATOM 539 C C . TRP A 1 74 ? 17.813 -15.199 -8.809 1.00 79.38 74 TRP A C 1
ATOM 541 O O . TRP A 1 74 ? 18.092 -16.050 -7.961 1.00 79.38 74 TRP A O 1
ATOM 551 N N . SER A 1 75 ? 18.737 -14.682 -9.622 1.00 85.31 75 SER A N 1
ATOM 552 C CA . SER A 1 75 ? 20.154 -14.866 -9.306 1.00 85.31 75 SER A CA 1
ATOM 553 C C . SER A 1 75 ? 20.468 -14.135 -7.991 1.00 85.31 75 SER A C 1
ATOM 555 O O . SER A 1 75 ? 19.827 -13.118 -7.717 1.00 85.31 75 SER A O 1
ATOM 557 N N . PRO A 1 76 ? 21.464 -14.577 -7.201 1.00 87.06 76 PRO A N 1
ATOM 558 C CA . PRO A 1 76 ? 21.808 -13.910 -5.941 1.00 87.06 76 PRO A CA 1
ATOM 559 C C . PRO A 1 76 ? 22.081 -12.407 -6.106 1.00 87.06 76 PRO A C 1
ATOM 561 O O . PRO A 1 76 ? 21.618 -11.593 -5.317 1.00 87.06 76 PRO A O 1
ATOM 564 N N . VAL A 1 77 ? 22.758 -12.016 -7.192 1.00 89.62 77 VAL A N 1
ATOM 565 C CA . VAL A 1 77 ? 23.044 -10.600 -7.481 1.00 89.62 77 VAL A CA 1
ATOM 566 C C . VAL A 1 77 ? 21.777 -9.828 -7.864 1.00 89.62 77 VAL A C 1
ATOM 568 O O . VAL A 1 77 ? 21.612 -8.683 -7.453 1.00 89.62 77 VAL A O 1
ATOM 571 N N . ALA A 1 78 ? 20.864 -10.436 -8.631 1.00 89.31 78 ALA A N 1
ATOM 572 C CA . ALA A 1 78 ? 19.592 -9.799 -8.971 1.00 89.31 78 ALA A CA 1
ATOM 573 C C . ALA A 1 78 ? 18.693 -9.632 -7.737 1.00 89.31 78 ALA A C 1
ATOM 575 O O . ALA A 1 78 ? 18.042 -8.600 -7.604 1.00 89.31 78 ALA A O 1
ATOM 576 N N . GLU A 1 79 ? 18.689 -10.608 -6.824 1.00 91.81 79 GLU A N 1
ATOM 577 C CA . GLU A 1 79 ? 17.998 -10.488 -5.539 1.00 91.81 79 GLU A CA 1
ATOM 578 C C . GLU A 1 79 ? 18.546 -9.313 -4.728 1.00 91.81 79 GLU A C 1
ATOM 580 O O . GLU A 1 79 ? 17.765 -8.465 -4.305 1.00 91.81 79 GLU A O 1
ATOM 585 N N . GLU A 1 80 ? 19.869 -9.200 -4.579 1.00 94.19 80 GLU A N 1
ATOM 586 C CA . GLU A 1 80 ? 20.477 -8.066 -3.875 1.00 94.19 80 GLU A CA 1
ATOM 587 C C . GLU A 1 80 ? 20.111 -6.720 -4.522 1.00 94.19 80 GLU A C 1
ATOM 589 O O . GLU A 1 80 ? 19.771 -5.775 -3.814 1.00 94.19 80 GLU A O 1
ATOM 594 N N . ILE A 1 81 ? 20.110 -6.623 -5.857 1.00 95.50 81 ILE A N 1
ATOM 595 C CA . ILE A 1 81 ? 19.687 -5.399 -6.557 1.00 95.50 81 ILE A CA 1
ATOM 596 C C . ILE A 1 81 ? 18.234 -5.040 -6.221 1.00 95.50 81 ILE A C 1
ATOM 598 O O . ILE A 1 81 ? 17.953 -3.880 -5.913 1.00 95.50 81 ILE A O 1
ATOM 602 N N . ILE A 1 82 ? 17.322 -6.017 -6.262 1.00 95.88 82 ILE A N 1
ATOM 603 C CA . ILE A 1 82 ? 15.899 -5.807 -5.963 1.00 95.88 82 ILE A CA 1
ATOM 604 C C . ILE A 1 82 ? 15.724 -5.372 -4.507 1.00 95.88 82 ILE A C 1
ATOM 606 O O . ILE A 1 82 ? 15.020 -4.397 -4.255 1.00 95.88 82 ILE A O 1
ATOM 610 N N . VAL A 1 83 ? 16.377 -6.051 -3.559 1.00 97.00 83 VAL A N 1
ATOM 611 C CA . VAL A 1 83 ? 16.319 -5.710 -2.129 1.00 97.00 83 VAL A CA 1
ATOM 612 C C . VAL A 1 83 ? 16.747 -4.265 -1.904 1.00 97.00 83 VAL A C 1
ATOM 614 O O . VAL A 1 83 ? 16.000 -3.485 -1.309 1.00 97.00 83 VAL A O 1
ATOM 617 N N . GLU A 1 84 ? 17.901 -3.873 -2.443 1.00 97.50 84 GLU A N 1
ATOM 618 C CA . GLU A 1 84 ? 18.410 -2.518 -2.245 1.00 97.50 84 GLU A CA 1
ATOM 619 C C . GLU A 1 84 ? 17.553 -1.461 -2.952 1.00 97.50 84 GLU A C 1
ATOM 621 O O . GLU A 1 84 ? 17.331 -0.379 -2.403 1.00 97.50 84 GLU A O 1
ATOM 626 N N . ALA A 1 85 ? 17.002 -1.770 -4.129 1.00 98.00 85 ALA A N 1
ATOM 627 C CA . ALA A 1 85 ? 16.096 -0.871 -4.837 1.00 98.00 85 ALA A CA 1
ATOM 628 C C . ALA A 1 85 ? 14.774 -0.663 -4.078 1.00 98.00 85 ALA A C 1
ATOM 630 O O . ALA A 1 85 ? 14.306 0.471 -3.956 1.00 98.00 85 ALA A O 1
ATOM 631 N N . VAL A 1 86 ? 14.190 -1.725 -3.513 1.00 98.50 86 VAL A N 1
ATOM 632 C CA . VAL A 1 86 ? 12.971 -1.627 -2.693 1.00 98.50 86 VAL A CA 1
ATOM 633 C C . VAL A 1 86 ? 13.237 -0.820 -1.425 1.00 98.50 86 VAL A C 1
ATOM 635 O O . VAL A 1 86 ? 12.430 0.039 -1.074 1.00 98.50 86 VAL A O 1
ATOM 638 N N . GLN A 1 87 ? 14.387 -1.010 -0.776 1.00 98.38 87 GLN A N 1
ATOM 639 C CA . GLN A 1 87 ? 14.773 -0.216 0.393 1.00 98.38 87 GLN A CA 1
ATOM 640 C C . GLN A 1 87 ? 14.953 1.265 0.058 1.00 98.38 87 GLN A C 1
ATOM 642 O O . GLN A 1 87 ? 14.525 2.132 0.823 1.00 98.38 87 GLN A O 1
ATOM 647 N N . VAL A 1 88 ? 15.530 1.579 -1.105 1.00 98.44 88 VAL A N 1
ATOM 648 C CA . VAL A 1 88 ? 15.589 2.953 -1.617 1.00 98.44 88 VAL A CA 1
ATOM 649 C C . VAL A 1 88 ? 14.182 3.519 -1.827 1.00 98.44 88 VAL A C 1
ATOM 651 O O . VAL A 1 88 ? 13.900 4.609 -1.326 1.00 98.44 88 VAL A O 1
ATOM 654 N N . LEU A 1 89 ? 13.283 2.793 -2.506 1.00 98.31 89 LEU A N 1
ATOM 655 C CA . LEU A 1 89 ? 11.894 3.238 -2.689 1.00 98.31 89 LEU A CA 1
ATOM 656 C C . LEU A 1 89 ? 11.213 3.492 -1.350 1.00 98.31 89 LEU A C 1
ATOM 658 O O . LEU A 1 89 ? 10.589 4.538 -1.183 1.00 98.31 89 LEU A O 1
ATOM 662 N N . HIS A 1 90 ? 11.366 2.574 -0.394 1.00 98.44 90 HIS A N 1
ATOM 663 C CA . HIS A 1 90 ? 10.764 2.679 0.929 1.00 98.44 90 HIS A CA 1
ATOM 664 C C . HIS A 1 90 ? 11.225 3.957 1.643 1.00 98.44 90 HIS A C 1
ATOM 666 O O . HIS A 1 90 ? 10.399 4.704 2.167 1.00 98.44 90 HIS A O 1
ATOM 672 N N . ARG A 1 91 ? 12.522 4.285 1.592 1.00 98.00 91 ARG A N 1
ATOM 673 C CA . ARG A 1 91 ? 13.054 5.545 2.143 1.00 98.00 91 ARG A CA 1
ATOM 674 C C . ARG A 1 91 ? 12.452 6.778 1.472 1.00 98.00 91 ARG A C 1
ATOM 676 O O . ARG A 1 91 ? 12.044 7.704 2.171 1.00 98.00 91 ARG A O 1
ATOM 683 N N . LEU A 1 92 ? 12.338 6.775 0.143 1.00 98.25 92 LEU A N 1
ATOM 684 C CA . LEU A 1 92 ? 11.741 7.887 -0.599 1.00 98.25 92 LEU A CA 1
ATOM 685 C C . LEU A 1 92 ? 10.284 8.121 -0.182 1.00 98.25 92 LEU A C 1
ATOM 687 O O . LEU A 1 92 ? 9.934 9.233 0.216 1.00 98.25 92 LEU A O 1
ATOM 691 N N . VAL A 1 93 ? 9.440 7.085 -0.192 1.00 98.12 93 VAL A N 1
ATOM 692 C CA . VAL A 1 93 ? 8.001 7.231 0.111 1.00 98.12 93 VAL A CA 1
ATOM 693 C C . VAL A 1 93 ? 7.711 7.546 1.585 1.00 98.12 93 VAL A C 1
ATOM 695 O O . VAL A 1 93 ? 6.696 8.187 1.876 1.00 98.12 93 VAL A O 1
ATOM 698 N N . ARG A 1 94 ? 8.618 7.169 2.501 1.00 97.62 94 ARG A N 1
ATOM 699 C CA . ARG A 1 94 ? 8.576 7.519 3.936 1.00 97.62 94 ARG A CA 1
ATOM 700 C C . ARG A 1 94 ? 8.974 8.962 4.237 1.00 97.62 94 ARG A C 1
ATOM 702 O O . ARG A 1 94 ? 8.837 9.402 5.379 1.00 97.62 94 ARG A O 1
ATOM 709 N N . THR A 1 95 ? 9.479 9.703 3.252 1.00 97.81 95 THR A N 1
ATOM 710 C CA . THR A 1 95 ? 9.828 11.115 3.439 1.00 97.81 95 THR A CA 1
ATOM 711 C C . THR A 1 95 ? 8.603 11.889 3.940 1.00 97.81 95 THR A C 1
ATOM 713 O O . THR A 1 95 ? 7.466 11.662 3.510 1.00 97.81 95 THR A O 1
ATOM 716 N N . THR A 1 96 ? 8.823 12.802 4.883 1.00 95.75 96 THR A N 1
ATOM 717 C CA . THR A 1 96 ? 7.772 13.611 5.512 1.00 95.75 96 THR A CA 1
ATOM 718 C C . THR A 1 96 ? 7.652 14.992 4.859 1.00 95.75 96 THR A C 1
ATOM 720 O O . THR A 1 96 ? 8.510 15.418 4.081 1.00 95.75 96 THR A O 1
ATOM 723 N N . GLY A 1 97 ? 6.556 15.697 5.155 1.00 96.75 97 GLY A N 1
ATOM 724 C CA . GLY A 1 97 ? 6.277 17.032 4.616 1.00 96.75 97 GLY A CA 1
ATOM 725 C C . GLY A 1 97 ? 5.951 17.046 3.118 1.00 96.75 97 GLY A C 1
ATOM 726 O O . GLY A 1 97 ? 5.629 16.014 2.520 1.00 96.75 97 GLY A O 1
ATOM 727 N N . ASP A 1 98 ? 6.045 18.230 2.510 1.00 97.12 98 ASP A N 1
ATOM 728 C CA . ASP A 1 98 ? 5.661 18.457 1.109 1.00 97.12 98 ASP A CA 1
ATOM 729 C C . ASP A 1 98 ? 6.510 17.657 0.119 1.00 97.12 98 ASP A C 1
ATOM 731 O O . ASP A 1 98 ? 5.984 17.114 -0.853 1.00 97.12 98 ASP A O 1
ATOM 735 N N . ALA A 1 99 ? 7.808 17.510 0.398 1.00 96.56 99 ALA A N 1
ATOM 736 C CA . ALA A 1 99 ? 8.696 16.668 -0.401 1.00 96.56 99 ALA A CA 1
ATOM 737 C C . ALA A 1 99 ? 8.235 15.201 -0.391 1.00 96.56 99 ALA A C 1
ATOM 739 O O . ALA A 1 99 ? 8.178 14.558 -1.435 1.00 96.56 99 ALA A O 1
ATOM 740 N N . GLY A 1 100 ? 7.826 14.692 0.774 1.00 97.88 100 GLY A N 1
ATOM 741 C CA . GLY A 1 100 ? 7.246 13.360 0.911 1.00 97.88 100 GLY A CA 1
ATOM 742 C C . GLY A 1 100 ? 5.953 13.171 0.130 1.00 97.88 100 GLY A C 1
ATOM 743 O O . GLY A 1 100 ? 5.780 12.166 -0.558 1.00 97.88 100 GLY A O 1
ATOM 744 N N . LYS A 1 101 ? 5.055 14.159 0.195 1.00 98.00 101 LYS A N 1
ATOM 745 C CA . LYS A 1 101 ? 3.822 14.169 -0.602 1.00 98.00 101 LYS A CA 1
ATOM 746 C C . LYS A 1 101 ? 4.135 14.134 -2.101 1.00 98.00 101 LYS A C 1
ATOM 748 O O . LYS A 1 101 ? 3.524 13.359 -2.829 1.00 98.00 101 LYS A O 1
ATOM 753 N N . ALA A 1 102 ? 5.106 14.928 -2.554 1.00 97.62 102 ALA A N 1
ATOM 754 C CA . ALA A 1 102 ? 5.537 14.939 -3.948 1.00 97.62 102 ALA A CA 1
ATOM 755 C C . ALA A 1 102 ? 6.133 13.592 -4.388 1.00 97.62 102 ALA A C 1
ATOM 757 O O . ALA A 1 102 ? 5.757 13.095 -5.445 1.00 97.62 102 ALA A O 1
ATOM 758 N N . LEU A 1 103 ? 6.997 12.975 -3.573 1.00 98.25 103 LEU A N 1
ATOM 759 C CA . LEU A 1 103 ? 7.585 11.661 -3.861 1.00 98.25 103 LEU A CA 1
ATOM 760 C C . LEU A 1 103 ? 6.525 10.565 -3.959 1.00 98.25 103 LEU A C 1
ATOM 762 O O . LEU A 1 103 ? 6.538 9.797 -4.915 1.00 98.25 103 LEU A O 1
ATOM 766 N N . ARG A 1 104 ? 5.582 10.506 -3.010 1.00 98.31 104 ARG A N 1
ATOM 767 C CA . ARG A 1 104 ? 4.494 9.518 -3.052 1.00 98.31 104 ARG A CA 1
ATOM 768 C C . ARG A 1 104 ? 3.648 9.652 -4.310 1.00 98.31 104 ARG A C 1
ATOM 770 O O . ARG A 1 104 ? 3.366 8.635 -4.934 1.00 98.31 104 ARG A O 1
ATOM 777 N N . ARG A 1 105 ? 3.303 10.878 -4.709 1.00 97.62 105 ARG A N 1
ATOM 778 C CA . ARG A 1 105 ? 2.564 11.138 -5.950 1.00 97.62 105 ARG A CA 1
ATOM 779 C C . ARG A 1 105 ? 3.356 10.697 -7.186 1.00 97.62 105 ARG A C 1
ATOM 781 O O . ARG A 1 105 ? 2.865 9.868 -7.941 1.00 97.62 105 ARG A O 1
ATOM 788 N N . LYS A 1 106 ? 4.604 11.157 -7.335 1.00 97.12 106 LYS A N 1
ATOM 789 C CA . LYS A 1 106 ? 5.483 10.805 -8.468 1.00 97.12 106 LYS A CA 1
ATOM 790 C C . LYS A 1 106 ? 5.704 9.298 -8.604 1.00 97.12 106 LYS A C 1
ATOM 792 O O . LYS A 1 106 ? 5.619 8.742 -9.691 1.00 97.12 106 LYS A O 1
ATOM 797 N N . ILE A 1 107 ? 5.957 8.612 -7.488 1.00 98.25 107 ILE A N 1
ATOM 798 C CA . ILE A 1 107 ? 6.151 7.157 -7.491 1.00 98.25 107 ILE A CA 1
ATOM 799 C C . ILE A 1 107 ? 4.827 6.441 -7.804 1.00 98.25 107 ILE A C 1
ATOM 801 O O . ILE A 1 107 ? 4.837 5.466 -8.549 1.00 98.25 107 ILE A O 1
ATOM 805 N N . SER A 1 108 ? 3.689 6.931 -7.296 1.00 97.62 108 SER A N 1
ATOM 806 C CA . SER A 1 108 ? 2.361 6.353 -7.578 1.00 97.62 108 SER A CA 1
ATOM 807 C C . SER A 1 108 ? 1.922 6.518 -9.036 1.00 97.62 108 SER A C 1
ATOM 809 O O . SER A 1 108 ? 1.202 5.665 -9.550 1.00 97.62 108 SER A O 1
ATOM 811 N N . GLU A 1 109 ? 2.358 7.583 -9.711 1.00 96.06 109 GLU A N 1
ATOM 812 C CA . GLU A 1 109 ? 2.111 7.805 -11.142 1.00 96.06 109 GLU A CA 1
ATOM 813 C C . GLU A 1 109 ? 2.838 6.762 -12.022 1.00 96.06 109 GLU A C 1
ATOM 815 O O . GLU A 1 109 ? 2.410 6.487 -13.146 1.00 96.06 109 GLU A O 1
ATOM 820 N N . ASN A 1 110 ? 3.888 6.105 -11.510 1.00 94.62 110 ASN A N 1
ATOM 821 C CA . ASN A 1 110 ? 4.546 5.002 -12.206 1.00 94.62 110 ASN A CA 1
ATOM 822 C C . ASN A 1 110 ? 3.751 3.690 -12.058 1.00 94.62 110 ASN A C 1
ATOM 824 O O . ASN A 1 110 ? 3.829 2.988 -11.049 1.00 94.62 110 ASN A O 1
ATOM 828 N N . LEU A 1 111 ? 3.045 3.297 -13.123 1.00 90.06 111 LEU A N 1
ATOM 829 C CA . LEU A 1 111 ? 2.191 2.099 -13.170 1.00 90.06 111 LEU A CA 1
ATOM 830 C C . LEU A 1 111 ? 2.918 0.779 -12.844 1.00 90.06 111 LEU A C 1
ATOM 832 O O . LEU A 1 111 ? 2.277 -0.214 -12.482 1.00 90.06 111 LEU A O 1
ATOM 836 N N . HIS A 1 112 ? 4.246 0.736 -12.975 1.00 94.88 112 HIS A N 1
ATOM 837 C CA . HIS A 1 112 ? 5.028 -0.462 -12.691 1.00 94.88 112 HIS A CA 1
ATOM 838 C C . HIS A 1 112 ? 5.255 -0.682 -11.196 1.00 94.88 112 HIS A C 1
ATOM 840 O O . HIS A 1 112 ? 5.403 -1.837 -10.801 1.00 94.88 112 HIS A O 1
ATOM 846 N N . VAL A 1 113 ? 5.205 0.354 -10.347 1.00 97.50 113 VAL A N 1
ATOM 847 C CA . VAL A 1 113 ? 5.555 0.203 -8.923 1.00 97.50 113 VAL A CA 1
ATOM 848 C C . VAL A 1 113 ? 4.640 -0.800 -8.215 1.00 97.50 113 VAL A C 1
ATOM 850 O O . VAL A 1 113 ? 5.117 -1.750 -7.596 1.00 97.50 113 VAL A O 1
ATOM 853 N N . VAL A 1 114 ? 3.319 -0.683 -8.391 1.00 96.94 114 VAL A N 1
ATOM 854 C CA . VAL A 1 114 ? 2.342 -1.590 -7.765 1.00 96.94 114 VAL A CA 1
ATOM 855 C C . VAL A 1 114 ? 2.455 -3.000 -8.350 1.00 96.94 114 VAL A C 1
ATOM 857 O O . VAL A 1 114 ? 2.360 -3.988 -7.618 1.00 96.94 114 VAL A O 1
ATOM 860 N N . ARG A 1 115 ? 2.704 -3.122 -9.664 1.00 95.25 115 ARG A N 1
ATOM 861 C CA . ARG A 1 115 ? 2.951 -4.418 -10.322 1.00 95.25 115 ARG A CA 1
ATOM 862 C C . ARG A 1 115 ? 4.184 -5.098 -9.729 1.00 95.25 115 ARG A C 1
ATOM 864 O O . ARG A 1 115 ? 4.116 -6.294 -9.452 1.00 95.25 115 ARG A O 1
ATOM 871 N N . ASN A 1 116 ? 5.276 -4.361 -9.565 1.00 96.38 116 ASN A N 1
ATOM 872 C CA . ASN A 1 116 ? 6.549 -4.879 -9.083 1.00 96.38 116 ASN A CA 1
ATOM 873 C C . ASN A 1 116 ? 6.438 -5.298 -7.619 1.00 96.38 116 ASN A C 1
ATOM 875 O O . ASN A 1 116 ? 6.745 -6.447 -7.309 1.00 96.38 116 ASN A O 1
ATOM 879 N N . MET A 1 117 ? 5.862 -4.451 -6.756 1.00 97.81 117 MET A N 1
ATOM 880 C CA . MET A 1 117 ? 5.618 -4.812 -5.355 1.00 97.81 117 MET A CA 1
ATOM 881 C C . MET A 1 117 ? 4.739 -6.061 -5.261 1.00 97.81 117 MET A C 1
ATOM 883 O O . MET A 1 117 ? 5.098 -7.011 -4.575 1.00 97.81 117 MET A O 1
ATOM 887 N N . ARG A 1 118 ? 3.641 -6.138 -6.029 1.00 95.69 118 ARG A N 1
ATOM 888 C CA . ARG A 1 118 ? 2.797 -7.344 -6.081 1.00 95.69 118 ARG A CA 1
ATOM 889 C C . ARG A 1 118 ? 3.593 -8.591 -6.466 1.00 95.69 118 ARG A C 1
ATOM 891 O O . ARG A 1 118 ? 3.399 -9.633 -5.854 1.00 95.69 118 ARG A O 1
ATOM 898 N N . LYS A 1 119 ? 4.447 -8.509 -7.489 1.00 94.19 119 LYS A N 1
ATOM 899 C CA . LYS A 1 119 ? 5.253 -9.654 -7.932 1.00 94.19 119 LYS A CA 1
ATOM 900 C C . LYS A 1 119 ? 6.254 -10.098 -6.869 1.00 94.19 119 LYS A C 1
ATOM 902 O O . LYS A 1 119 ? 6.451 -11.296 -6.725 1.00 94.19 119 LYS A O 1
ATOM 907 N N . ILE A 1 120 ? 6.839 -9.161 -6.125 1.00 95.88 120 ILE A N 1
ATOM 908 C CA . ILE A 1 120 ? 7.701 -9.461 -4.976 1.00 95.88 120 ILE A CA 1
ATOM 909 C C . ILE A 1 120 ? 6.893 -10.205 -3.903 1.00 95.88 120 ILE A C 1
ATOM 911 O O . ILE A 1 120 ? 7.291 -11.283 -3.487 1.00 95.88 120 ILE A O 1
ATOM 915 N N . LEU A 1 121 ? 5.694 -9.730 -3.548 1.00 95.75 121 LEU A N 1
ATOM 916 C CA . LEU A 1 121 ? 4.808 -10.452 -2.615 1.00 95.75 121 LEU A CA 1
ATOM 917 C C . LEU A 1 121 ? 4.375 -11.840 -3.138 1.00 95.75 121 LEU A C 1
ATOM 919 O O . LEU A 1 121 ? 4.042 -12.741 -2.374 1.00 95.75 121 LEU A O 1
ATOM 923 N N . GLU A 1 122 ? 4.330 -12.033 -4.455 1.00 92.81 122 GLU A N 1
ATOM 924 C CA . GLU A 1 122 ? 3.974 -13.309 -5.084 1.00 92.81 122 GLU A CA 1
ATOM 925 C C . GLU A 1 122 ? 5.165 -14.268 -5.239 1.00 92.81 122 GLU A C 1
ATOM 927 O O . GLU A 1 122 ? 4.951 -15.441 -5.555 1.00 92.81 122 GLU A O 1
ATOM 932 N N . HIS A 1 123 ? 6.396 -13.800 -5.029 1.00 90.56 123 HIS A N 1
ATOM 933 C CA . HIS A 1 123 ? 7.596 -14.563 -5.328 1.00 90.56 123 HIS A CA 1
ATOM 934 C C . HIS A 1 123 ? 7.960 -15.535 -4.185 1.00 90.56 123 HIS A C 1
ATOM 936 O O . HIS A 1 123 ? 8.133 -15.102 -3.046 1.00 90.56 123 HIS A O 1
ATOM 942 N N . PRO A 1 124 ? 8.140 -16.845 -4.459 1.00 87.12 124 PRO A N 1
ATOM 943 C CA . PRO A 1 124 ? 8.446 -17.834 -3.419 1.00 87.12 124 PRO A CA 1
ATOM 944 C C . PRO A 1 124 ? 9.763 -17.596 -2.669 1.00 87.12 124 PRO A C 1
ATOM 946 O O . PRO A 1 124 ? 9.897 -18.036 -1.531 1.00 87.12 124 PRO A O 1
ATOM 949 N N . GLY A 1 125 ? 10.733 -16.929 -3.303 1.00 85.38 125 GLY A N 1
ATOM 950 C CA . GLY A 1 125 ? 12.030 -16.603 -2.705 1.00 85.38 125 GLY A CA 1
ATOM 951 C C . GLY A 1 125 ? 12.040 -15.340 -1.841 1.00 85.38 125 GLY A C 1
ATOM 952 O O . GLY A 1 125 ? 13.076 -15.013 -1.275 1.00 85.38 125 GLY A O 1
ATOM 953 N N . SER A 1 126 ? 10.929 -14.603 -1.728 1.00 91.94 126 SER A N 1
ATOM 954 C CA . SER A 1 126 ? 10.924 -13.344 -0.980 1.00 91.94 126 SER A CA 1
ATOM 955 C C . SER A 1 126 ? 10.957 -13.582 0.526 1.00 91.94 126 SER A C 1
ATOM 957 O O . SER A 1 126 ? 9.997 -14.059 1.133 1.00 91.94 126 SER A O 1
ATOM 959 N N . HIS A 1 127 ? 12.087 -13.228 1.131 1.00 92.44 127 HIS A N 1
ATOM 960 C CA . HIS A 1 127 ? 12.308 -13.303 2.567 1.00 92.44 127 HIS A CA 1
ATOM 961 C C . HIS A 1 127 ? 11.571 -12.179 3.318 1.00 92.44 127 HIS A C 1
ATOM 963 O O . HIS A 1 127 ? 11.172 -11.167 2.741 1.00 92.44 127 HIS A O 1
ATOM 969 N N . THR A 1 128 ? 11.391 -12.356 4.632 1.00 93.62 128 THR A N 1
ATOM 970 C CA . THR A 1 128 ? 10.552 -11.486 5.474 1.00 93.62 128 THR A CA 1
ATOM 971 C C . THR A 1 128 ? 10.920 -10.004 5.388 1.00 93.62 128 THR A C 1
ATOM 973 O O . THR A 1 128 ? 10.017 -9.184 5.320 1.00 93.62 128 THR A O 1
ATOM 976 N N . GLU A 1 129 ? 12.208 -9.648 5.360 1.00 94.38 129 GLU A N 1
ATOM 977 C CA . GLU A 1 129 ? 12.642 -8.239 5.300 1.00 94.38 129 GLU A CA 1
ATOM 978 C C . GLU A 1 129 ? 12.220 -7.562 3.991 1.00 94.38 129 GLU A C 1
ATOM 980 O O . GLU A 1 129 ? 11.576 -6.516 4.027 1.00 94.38 129 GLU A O 1
ATOM 985 N N . LEU A 1 130 ? 12.470 -8.205 2.845 1.00 96.62 130 LEU A N 1
ATOM 986 C CA . LEU A 1 130 ? 12.003 -7.727 1.543 1.00 96.62 130 LEU A CA 1
ATOM 987 C C . LEU A 1 130 ? 10.475 -7.592 1.485 1.00 96.62 130 LEU A C 1
ATOM 989 O O . LEU A 1 130 ? 9.964 -6.620 0.929 1.00 96.62 130 LEU A O 1
ATOM 993 N N . LEU A 1 131 ? 9.735 -8.548 2.057 1.00 97.44 131 LEU A N 1
ATOM 994 C CA . LEU A 1 131 ? 8.274 -8.466 2.137 1.00 97.44 131 LEU A CA 1
ATOM 995 C C . LEU A 1 131 ? 7.832 -7.269 2.989 1.00 97.44 131 LEU A C 1
ATOM 997 O O . LEU A 1 131 ? 6.953 -6.521 2.567 1.00 97.44 131 LEU A O 1
ATOM 1001 N N . THR A 1 132 ? 8.457 -7.053 4.147 1.00 97.56 132 THR A N 1
ATOM 1002 C CA . THR A 1 132 ? 8.173 -5.911 5.026 1.00 97.56 132 THR A CA 1
ATOM 1003 C C . THR A 1 132 ? 8.429 -4.588 4.309 1.00 97.56 132 THR A C 1
ATOM 1005 O O . THR A 1 132 ? 7.561 -3.718 4.320 1.00 97.56 132 THR A O 1
ATOM 1008 N N . ASP A 1 133 ? 9.565 -4.444 3.620 1.00 98.38 133 ASP A N 1
ATOM 1009 C CA . ASP A 1 133 ? 9.875 -3.229 2.864 1.00 98.38 133 ASP A CA 1
ATOM 1010 C C . ASP A 1 133 ? 8.903 -3.014 1.692 1.00 98.38 133 ASP A C 1
ATOM 1012 O O . ASP A 1 133 ? 8.408 -1.903 1.499 1.00 98.38 133 ASP A O 1
ATOM 1016 N N . ALA A 1 134 ? 8.554 -4.065 0.942 1.00 98.56 134 ALA A N 1
ATOM 1017 C CA . ALA A 1 134 ? 7.605 -3.971 -0.169 1.00 98.56 134 ALA A CA 1
ATOM 1018 C C . ALA A 1 134 ? 6.189 -3.583 0.298 1.00 98.56 134 ALA A C 1
ATOM 1020 O O . ALA A 1 134 ? 5.519 -2.766 -0.339 1.00 98.56 134 ALA A O 1
ATOM 1021 N N . ILE A 1 135 ? 5.726 -4.132 1.425 1.00 98.62 135 ILE A N 1
ATOM 1022 C CA . ILE A 1 135 ? 4.444 -3.742 2.025 1.00 98.62 135 ILE A CA 1
ATOM 1023 C C . ILE A 1 135 ? 4.522 -2.320 2.587 1.00 98.62 135 ILE A C 1
ATOM 1025 O O . ILE A 1 135 ? 3.582 -1.551 2.401 1.00 98.62 135 ILE A O 1
ATOM 1029 N N . GLY A 1 136 ? 5.640 -1.938 3.206 1.00 98.50 136 GLY A N 1
ATOM 1030 C CA . GLY A 1 136 ? 5.884 -0.573 3.672 1.00 98.50 136 GLY A CA 1
ATOM 1031 C C . GLY A 1 136 ? 5.832 0.453 2.537 1.00 98.50 136 GLY A C 1
ATOM 1032 O O . GLY A 1 136 ? 5.232 1.520 2.693 1.00 98.50 136 GLY A O 1
ATOM 1033 N N . VAL A 1 137 ? 6.358 0.106 1.354 1.00 98.75 137 VAL A N 1
ATOM 1034 C CA . VAL A 1 137 ? 6.187 0.910 0.135 1.00 98.75 137 VAL A CA 1
ATOM 1035 C C . VAL A 1 137 ? 4.705 1.068 -0.202 1.00 98.75 137 VAL A C 1
ATOM 1037 O O . VAL A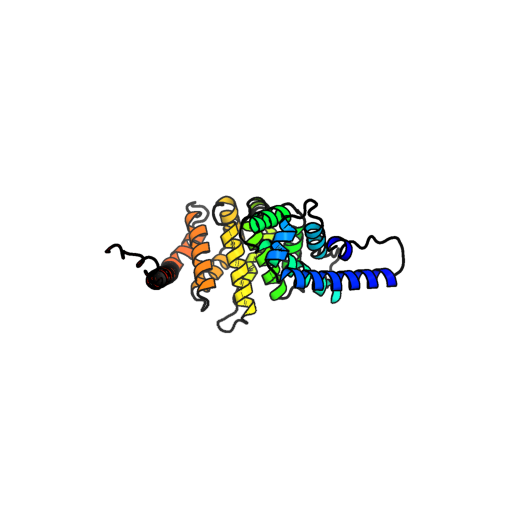 1 137 ? 4.246 2.197 -0.363 1.00 98.75 137 VAL A O 1
ATOM 1040 N N . LEU A 1 138 ? 3.937 -0.025 -0.263 1.00 98.69 138 LEU A N 1
ATOM 1041 C CA . LEU A 1 138 ? 2.498 0.025 -0.559 1.00 98.69 138 LEU A CA 1
ATOM 1042 C C . LEU A 1 138 ? 1.718 0.869 0.463 1.00 98.69 138 LEU A C 1
ATOM 1044 O O . LEU A 1 138 ? 0.897 1.695 0.065 1.00 98.69 138 LEU A O 1
ATOM 1048 N N . ALA A 1 139 ? 1.995 0.702 1.758 1.00 98.50 139 ALA A N 1
ATOM 1049 C CA . ALA A 1 139 ? 1.365 1.467 2.831 1.00 98.50 139 ALA A CA 1
ATOM 1050 C C . ALA A 1 139 ? 1.633 2.970 2.683 1.00 98.50 139 ALA A C 1
ATOM 1052 O O . ALA A 1 139 ? 0.710 3.780 2.761 1.00 98.50 139 ALA A O 1
ATOM 1053 N N . CYS A 1 140 ? 2.883 3.348 2.397 1.00 98.62 140 CYS A N 1
ATOM 1054 C CA . CYS A 1 140 ? 3.238 4.746 2.189 1.00 98.62 140 CYS A CA 1
ATOM 1055 C C . CYS A 1 140 ? 2.602 5.308 0.915 1.00 98.62 140 CYS A C 1
ATOM 1057 O O . CYS A 1 140 ? 2.080 6.416 0.953 1.00 98.62 140 CYS A O 1
ATOM 1059 N N . LEU A 1 141 ? 2.609 4.578 -0.205 1.00 98.50 141 LEU A N 1
ATOM 1060 C CA . LEU A 1 141 ? 1.971 5.036 -1.446 1.00 98.50 141 LEU A CA 1
ATOM 1061 C C . LEU A 1 141 ? 0.463 5.258 -1.269 1.00 98.50 141 LEU A C 1
ATOM 1063 O O . LEU A 1 141 ? -0.070 6.218 -1.815 1.00 98.50 141 LEU A O 1
ATOM 1067 N N . ALA A 1 142 ? -0.206 4.449 -0.444 1.00 98.19 142 ALA A N 1
ATOM 1068 C CA . ALA A 1 142 ? -1.624 4.612 -0.123 1.00 98.19 142 ALA A CA 1
ATOM 1069 C C . ALA A 1 142 ? -1.960 5.899 0.668 1.00 98.19 142 ALA A C 1
ATOM 1071 O O . ALA A 1 142 ? -3.136 6.218 0.843 1.00 98.19 142 ALA A O 1
ATOM 1072 N N . LEU A 1 143 ? -0.957 6.658 1.132 1.00 98.19 143 LEU A N 1
ATOM 1073 C CA . LEU A 1 143 ? -1.155 8.002 1.695 1.00 98.19 143 LEU A CA 1
ATOM 1074 C C . LEU A 1 143 ? -1.396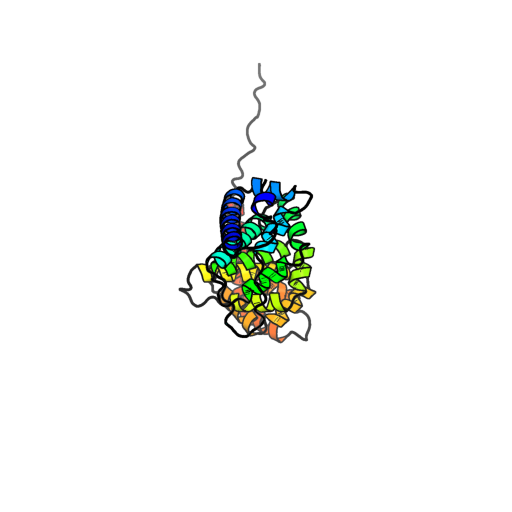 9.072 0.614 1.00 98.19 143 LEU A C 1
ATOM 1076 O O . LEU A 1 143 ? -1.824 10.176 0.948 1.00 98.19 143 LEU A O 1
ATOM 1080 N N . ASP A 1 144 ? -1.080 8.787 -0.652 1.00 97.69 144 ASP A N 1
ATOM 1081 C CA . ASP A 1 144 ? -1.480 9.599 -1.806 1.00 97.69 144 ASP A CA 1
ATOM 1082 C C . ASP A 1 144 ? -2.706 8.975 -2.481 1.00 97.69 144 ASP A C 1
ATOM 1084 O O . ASP A 1 144 ? -2.816 7.753 -2.564 1.00 97.69 144 ASP A O 1
ATOM 1088 N N . GLU A 1 145 ? -3.621 9.801 -2.991 1.00 97.31 145 GLU A N 1
ATOM 1089 C CA . GLU A 1 145 ? -4.872 9.313 -3.586 1.00 97.31 145 GLU A CA 1
ATOM 1090 C C . GLU A 1 145 ? -4.623 8.448 -4.831 1.00 97.31 145 GLU A C 1
ATOM 1092 O O . GLU A 1 145 ? -5.276 7.424 -5.018 1.00 97.31 145 GLU A O 1
ATOM 1097 N N . THR A 1 146 ? -3.619 8.794 -5.643 1.00 97.31 146 THR A N 1
ATOM 1098 C CA . THR A 1 146 ? -3.242 8.019 -6.836 1.00 97.31 146 THR A CA 1
ATOM 1099 C C . THR A 1 146 ? -2.773 6.622 -6.440 1.00 97.31 146 THR A C 1
ATOM 1101 O O . THR A 1 146 ? -3.198 5.622 -7.023 1.00 97.31 146 THR A O 1
ATOM 1104 N N . GLY A 1 147 ? -1.918 6.547 -5.415 1.00 97.81 147 GLY A N 1
ATOM 1105 C CA . GLY A 1 147 ? -1.414 5.286 -4.883 1.00 97.81 147 GLY A CA 1
ATOM 1106 C C . GLY A 1 147 ? -2.519 4.472 -4.215 1.00 97.81 147 GLY A C 1
ATOM 1107 O O . GLY A 1 147 ? -2.649 3.277 -4.487 1.00 97.81 147 GLY A O 1
ATOM 1108 N N . LYS A 1 148 ? -3.367 5.118 -3.406 1.00 98.19 148 LYS A N 1
ATOM 1109 C CA . LYS A 1 148 ? -4.520 4.493 -2.744 1.00 98.19 148 LYS A CA 1
ATOM 1110 C C . LYS A 1 148 ? -5.453 3.842 -3.758 1.00 98.19 148 LYS A C 1
ATOM 1112 O O . LYS A 1 148 ? -5.793 2.671 -3.607 1.00 98.19 148 LYS A O 1
ATOM 1117 N N . GLU A 1 149 ? -5.813 4.559 -4.815 1.00 96.44 149 GLU A N 1
ATOM 1118 C CA . GLU A 1 149 ? -6.692 4.063 -5.870 1.00 96.44 149 GLU A CA 1
ATOM 1119 C C . GLU A 1 149 ? -6.030 2.964 -6.712 1.00 96.44 149 GLU A C 1
ATOM 1121 O O . GLU A 1 149 ? -6.643 1.924 -6.969 1.00 96.44 149 GLU A O 1
ATOM 1126 N N . GLY A 1 150 ? -4.757 3.123 -7.086 1.00 95.88 150 GLY A N 1
ATOM 1127 C CA . GLY A 1 150 ? -4.012 2.111 -7.843 1.00 95.88 150 GLY A CA 1
ATOM 1128 C C . GLY A 1 150 ? -3.844 0.787 -7.086 1.00 95.88 150 GLY A C 1
ATOM 1129 O O . GLY A 1 150 ? -3.931 -0.292 -7.675 1.00 95.88 150 GLY A O 1
ATOM 1130 N N . ILE A 1 151 ? -3.652 0.850 -5.767 1.00 97.75 151 ILE A N 1
ATOM 1131 C CA . ILE A 1 151 ? -3.517 -0.328 -4.904 1.00 97.75 151 ILE A CA 1
ATOM 1132 C C . ILE A 1 151 ? -4.896 -0.908 -4.561 1.00 97.75 151 ILE A C 1
ATOM 1134 O O . ILE A 1 151 ? -5.126 -2.108 -4.726 1.00 97.75 151 ILE A O 1
ATOM 1138 N N . GLY A 1 152 ? -5.828 -0.063 -4.116 1.00 96.25 152 GLY A N 1
ATOM 1139 C CA . GLY A 1 152 ? -7.166 -0.451 -3.671 1.00 96.25 152 GLY A CA 1
ATOM 1140 C C . GLY A 1 152 ? -8.059 -1.004 -4.784 1.00 96.25 152 GLY A C 1
ATOM 1141 O O . GLY A 1 152 ? -8.916 -1.848 -4.526 1.00 96.25 152 GLY A O 1
ATOM 1142 N N . SER A 1 153 ? -7.823 -0.604 -6.037 1.00 93.75 153 SER A N 1
ATOM 1143 C CA . SER A 1 153 ? -8.497 -1.166 -7.217 1.00 93.75 153 SER A CA 1
ATOM 1144 C C . SER A 1 153 ? -7.978 -2.547 -7.636 1.00 93.75 153 SER A C 1
ATOM 1146 O O . SER A 1 153 ? -8.534 -3.151 -8.554 1.00 93.75 153 SER A O 1
ATOM 1148 N N . SER A 1 154 ? -6.939 -3.075 -6.976 1.00 94.31 154 SER A N 1
ATOM 1149 C CA . SER A 1 154 ? -6.312 -4.359 -7.295 1.00 94.31 154 SER A CA 1
ATOM 1150 C C . SER A 1 154 ? -6.649 -5.433 -6.250 1.00 94.31 154 SER A C 1
ATOM 1152 O O . SER A 1 154 ? -5.933 -5.581 -5.252 1.00 94.31 154 SER A O 1
ATOM 1154 N N . PRO A 1 155 ? -7.664 -6.291 -6.499 1.00 93.75 155 PRO A N 1
ATOM 1155 C CA . PRO A 1 155 ? -7.989 -7.415 -5.620 1.00 93.75 155 PRO A CA 1
ATOM 1156 C C . PRO A 1 155 ? -6.798 -8.335 -5.355 1.00 93.75 155 PRO A C 1
ATOM 1158 O O . PRO A 1 155 ? -6.678 -8.917 -4.283 1.00 93.75 155 PRO A O 1
ATOM 1161 N N . ARG A 1 156 ? -5.889 -8.460 -6.333 1.00 95.06 156 ARG A N 1
ATOM 1162 C CA . ARG A 1 156 ? -4.689 -9.293 -6.210 1.00 95.06 156 ARG A CA 1
ATOM 1163 C C . ARG A 1 156 ? -3.734 -8.775 -5.142 1.00 95.06 156 ARG A C 1
ATOM 1165 O O . ARG A 1 156 ? -3.189 -9.591 -4.411 1.00 95.06 156 ARG A O 1
ATOM 1172 N N . VAL A 1 157 ? -3.528 -7.458 -5.055 1.00 97.25 157 VAL A N 1
ATOM 1173 C CA . VAL A 1 157 ? -2.638 -6.876 -4.037 1.00 97.25 157 VAL A CA 1
ATOM 1174 C C . VAL A 1 157 ? -3.256 -7.049 -2.657 1.00 97.25 157 VAL A C 1
ATOM 1176 O O . VAL A 1 157 ? -2.612 -7.618 -1.782 1.00 97.25 157 VAL A O 1
ATOM 1179 N N . ILE A 1 158 ? -4.530 -6.677 -2.492 1.00 96.81 158 ILE A N 1
ATOM 1180 C CA . ILE A 1 158 ? -5.245 -6.818 -1.215 1.00 96.81 158 ILE A CA 1
ATOM 1181 C C . ILE A 1 158 ? -5.222 -8.277 -0.736 1.00 96.81 158 ILE A C 1
ATOM 1183 O O . ILE A 1 158 ? -4.808 -8.552 0.387 1.00 96.81 158 ILE A O 1
ATOM 1187 N N . ARG A 1 159 ? -5.572 -9.234 -1.604 1.00 95.44 159 ARG A N 1
ATOM 1188 C CA . ARG A 1 159 ? -5.545 -10.671 -1.286 1.00 95.44 159 ARG A CA 1
ATOM 1189 C C . ARG A 1 159 ? -4.170 -11.166 -0.859 1.00 95.44 159 ARG A C 1
ATOM 1191 O O . ARG A 1 159 ? -4.078 -12.096 -0.065 1.00 95.44 159 ARG A O 1
ATOM 1198 N N . LYS A 1 160 ? -3.102 -10.590 -1.414 1.00 95.19 160 LYS A N 1
ATOM 1199 C CA . LYS A 1 160 ? -1.728 -10.961 -1.069 1.00 95.19 160 LYS A CA 1
ATOM 1200 C C . LYS A 1 160 ? -1.279 -10.389 0.268 1.00 95.19 160 LYS A C 1
ATOM 1202 O O . LYS A 1 160 ? -0.412 -10.997 0.871 1.00 95.19 160 LYS A O 1
ATOM 1207 N N . LEU A 1 161 ? -1.891 -9.312 0.762 1.00 96.94 161 LEU A N 1
ATOM 1208 C CA . LEU A 1 161 ? -1.614 -8.791 2.104 1.00 96.94 161 LEU A CA 1
ATOM 1209 C C . LEU A 1 161 ? -2.190 -9.686 3.215 1.00 96.94 161 LEU A C 1
ATOM 1211 O O . LEU A 1 161 ? -1.587 -9.792 4.278 1.00 96.94 161 LEU A O 1
ATOM 1215 N N . VAL A 1 162 ? -3.318 -10.366 2.967 1.00 94.69 162 VAL A N 1
ATOM 1216 C CA . VAL A 1 162 ? -4.045 -11.147 3.990 1.00 94.69 162 VAL A CA 1
ATOM 1217 C C . VAL A 1 162 ? -3.192 -12.242 4.658 1.00 94.69 162 VAL A C 1
ATOM 1219 O O . VAL A 1 162 ? -3.169 -12.283 5.884 1.00 94.69 162 VAL A O 1
ATOM 1222 N N . PRO A 1 163 ? -2.439 -13.102 3.938 1.00 92.88 163 PRO A N 1
ATOM 1223 C CA . PRO A 1 163 ? -1.621 -14.137 4.578 1.00 92.88 163 PRO A CA 1
ATOM 1224 C C . PRO A 1 163 ? -0.550 -13.599 5.535 1.00 92.88 163 PRO A C 1
ATOM 1226 O O . PRO A 1 163 ? -0.115 -14.322 6.428 1.00 92.88 163 PRO A O 1
ATOM 1229 N N . TYR A 1 164 ? -0.125 -12.343 5.370 1.00 93.94 164 TYR A N 1
ATOM 1230 C CA . TYR A 1 164 ? 0.895 -11.714 6.212 1.00 93.94 164 TYR A CA 1
ATOM 1231 C C . TYR A 1 164 ? 0.344 -11.168 7.533 1.00 93.94 164 TYR A C 1
ATOM 1233 O O . TYR A 1 164 ? 1.115 -10.704 8.366 1.00 93.94 164 TYR A O 1
ATOM 1241 N N . LEU A 1 165 ? -0.969 -11.270 7.759 1.00 91.75 165 LEU A N 1
ATOM 1242 C CA . LEU A 1 165 ? -1.598 -10.998 9.051 1.00 91.75 165 LEU A CA 1
ATOM 1243 C C . LEU A 1 165 ? -1.338 -12.122 10.073 1.00 91.75 165 LEU A C 1
ATOM 1245 O O . LEU A 1 165 ? -1.559 -11.951 11.268 1.00 91.75 165 LEU A O 1
ATOM 1249 N N . VAL A 1 166 ? -0.860 -13.293 9.651 1.00 86.38 166 VAL A N 1
ATOM 1250 C CA . VAL A 1 166 ? -0.609 -14.393 10.588 1.00 86.38 166 VAL A CA 1
ATOM 1251 C C . VAL A 1 166 ? 0.671 -14.139 11.384 1.00 86.38 166 VAL A C 1
ATOM 1253 O O . VAL A 1 166 ? 1.776 -14.177 10.844 1.00 86.38 166 VAL A O 1
ATOM 1256 N N . VAL A 1 167 ? 0.521 -13.965 12.697 1.00 78.25 167 VAL A N 1
ATOM 1257 C CA . VAL A 1 167 ? 1.631 -14.007 13.655 1.00 78.25 167 VAL A CA 1
ATOM 1258 C C . VAL A 1 167 ? 1.666 -15.405 14.270 1.00 78.25 167 VAL A C 1
ATOM 1260 O O . VAL A 1 167 ? 0.813 -15.760 15.081 1.00 78.25 167 VAL A O 1
ATOM 1263 N N . GLU A 1 168 ? 2.625 -16.236 13.867 1.00 67.44 168 GLU A N 1
ATOM 1264 C CA . GLU A 1 168 ? 2.748 -17.595 14.405 1.00 67.44 168 GLU A CA 1
ATOM 1265 C C . GLU A 1 168 ? 3.268 -17.564 15.855 1.00 67.44 168 GLU A C 1
ATOM 1267 O O . GLU A 1 168 ? 4.470 -17.596 16.092 1.00 67.44 168 GLU A O 1
ATOM 1272 N N . THR A 1 169 ? 2.342 -17.596 16.824 1.00 58.62 169 THR A N 1
ATOM 1273 C CA . THR A 1 169 ? 2.532 -17.920 18.263 1.00 58.62 169 THR A CA 1
ATOM 1274 C C . THR A 1 169 ? 3.358 -16.921 19.113 1.00 58.62 169 THR A C 1
ATOM 1276 O O . THR A 1 169 ? 4.028 -16.050 18.564 1.00 58.62 169 THR A O 1
ATOM 1279 N N . PRO A 1 170 ? 3.340 -17.010 20.469 1.00 58.56 170 PRO A N 1
ATOM 1280 C CA . PRO A 1 170 ? 3.958 -16.013 21.367 1.00 58.56 170 PRO A CA 1
ATOM 1281 C C . PRO A 1 170 ? 5.479 -15.833 21.223 1.00 58.56 170 PRO A C 1
ATOM 1283 O O . PRO A 1 170 ? 6.029 -14.848 21.697 1.00 58.56 170 PRO A O 1
ATOM 1286 N N . SER A 1 171 ? 6.169 -16.774 20.572 1.00 59.41 171 SER A N 1
ATOM 1287 C CA . SER A 1 171 ? 7.611 -16.714 20.298 1.00 59.41 171 SER A CA 1
ATOM 1288 C C . SER A 1 171 ? 7.907 -16.472 18.813 1.00 59.41 171 SER A C 1
ATOM 1290 O O . SER A 1 171 ? 8.986 -16.840 18.338 1.00 59.41 171 SER A O 1
ATOM 1292 N N . ALA A 1 172 ? 6.957 -15.897 18.063 1.00 62.78 172 ALA A N 1
AT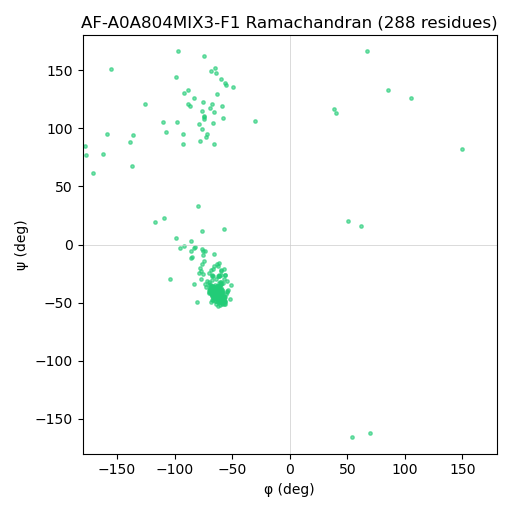OM 1293 C CA . ALA A 1 172 ? 7.177 -15.506 16.676 1.00 62.78 172 ALA A CA 1
ATOM 1294 C C . ALA A 1 172 ? 8.485 -14.700 16.566 1.00 62.78 172 ALA A C 1
ATOM 1296 O O . ALA A 1 172 ? 8.726 -13.809 17.389 1.00 62.78 172 ALA A O 1
ATOM 1297 N N . PRO A 1 173 ? 9.339 -14.977 15.568 1.00 73.56 173 PRO A N 1
ATOM 1298 C CA . PRO A 1 173 ? 10.527 -14.166 15.362 1.00 73.56 173 PRO A CA 1
ATOM 1299 C C . PRO A 1 173 ? 10.105 -12.710 15.108 1.00 73.56 173 PRO A C 1
ATOM 1301 O O . PRO A 1 173 ? 9.086 -12.451 14.463 1.00 73.56 173 PRO A O 1
ATOM 1304 N N . SER A 1 174 ? 10.873 -11.751 15.634 1.00 79.44 174 SER A N 1
ATOM 1305 C CA . SER A 1 174 ? 10.541 -10.315 15.600 1.00 79.44 174 SER A CA 1
ATOM 1306 C C . SER A 1 174 ? 10.195 -9.810 14.196 1.00 79.44 174 SER A C 1
ATOM 1308 O O . SER A 1 174 ? 9.284 -9.004 14.030 1.00 79.44 174 SER A O 1
ATOM 1310 N N . ASN A 1 175 ? 10.848 -10.355 13.169 1.00 85.62 175 ASN A N 1
ATOM 1311 C CA . ASN A 1 175 ? 10.580 -10.045 11.768 1.00 85.62 175 ASN A CA 1
ATOM 1312 C C . ASN A 1 175 ? 9.137 -10.371 11.320 1.00 85.62 175 ASN A C 1
ATOM 1314 O O . ASN A 1 175 ? 8.592 -9.650 10.491 1.00 85.62 175 ASN A O 1
ATOM 1318 N N . ARG A 1 176 ? 8.483 -11.404 11.871 1.00 89.25 176 ARG A N 1
ATOM 1319 C CA . ARG A 1 176 ? 7.084 -11.753 11.558 1.00 89.25 176 ARG A CA 1
ATOM 1320 C C . ARG A 1 176 ? 6.100 -10.760 12.163 1.00 89.25 176 ARG A C 1
ATOM 1322 O O . ARG A 1 176 ? 5.099 -10.446 11.530 1.00 89.25 176 ARG A O 1
ATOM 1329 N N . VAL A 1 177 ? 6.395 -10.249 13.359 1.00 91.19 177 VAL A N 1
ATOM 1330 C CA . VAL A 1 177 ? 5.587 -9.196 13.993 1.00 91.19 177 VAL A CA 1
ATOM 1331 C C . VAL A 1 177 ? 5.674 -7.906 13.179 1.00 91.19 177 VAL A C 1
ATOM 1333 O O . VAL A 1 177 ? 4.642 -7.297 12.912 1.00 91.19 177 VAL A O 1
ATOM 1336 N N . GLU A 1 178 ? 6.872 -7.520 12.731 1.00 92.69 178 GLU A N 1
ATOM 1337 C CA . GLU A 1 178 ? 7.054 -6.346 11.864 1.00 92.69 178 GLU A CA 1
ATOM 1338 C C . GLU A 1 178 ? 6.363 -6.516 10.503 1.00 92.69 178 GLU A C 1
ATOM 1340 O O . GLU A 1 178 ? 5.676 -5.605 10.047 1.00 92.69 178 GLU A O 1
ATOM 1345 N N . LEU A 1 179 ? 6.440 -7.706 9.898 1.00 95.06 179 LEU A N 1
ATOM 1346 C CA . LEU A 1 179 ? 5.710 -8.002 8.664 1.00 95.06 179 LEU A CA 1
ATOM 1347 C C . LEU A 1 179 ? 4.187 -7.850 8.847 1.00 95.06 179 LEU A C 1
ATOM 1349 O O . LEU A 1 179 ? 3.519 -7.233 8.014 1.00 95.06 179 LEU A O 1
ATOM 1353 N N . ALA A 1 180 ? 3.639 -8.365 9.953 1.00 95.19 180 ALA A N 1
ATOM 1354 C CA . ALA A 1 180 ? 2.219 -8.235 10.268 1.00 95.19 180 ALA A CA 1
ATOM 1355 C C . ALA A 1 180 ? 1.814 -6.777 10.522 1.00 95.19 180 ALA A C 1
ATOM 1357 O O . ALA A 1 180 ? 0.759 -6.348 10.055 1.00 95.19 180 ALA A O 1
ATOM 1358 N N . LYS A 1 181 ? 2.660 -5.991 11.201 1.00 95.25 181 LYS A N 1
ATOM 1359 C CA . LYS A 1 181 ? 2.445 -4.547 11.378 1.00 95.25 181 LYS A CA 1
ATOM 1360 C C . LYS A 1 181 ? 2.324 -3.837 10.037 1.00 95.25 181 LYS A C 1
ATOM 1362 O O . LYS A 1 181 ? 1.330 -3.148 9.829 1.00 95.25 181 LYS A O 1
ATOM 1367 N N . SER A 1 182 ? 3.270 -4.053 9.122 1.00 96.88 182 SER A N 1
ATOM 1368 C CA . SER A 1 182 ? 3.220 -3.442 7.790 1.00 96.88 182 SER A CA 1
ATOM 1369 C C . SER A 1 182 ? 1.971 -3.867 7.015 1.00 96.88 182 SER A C 1
ATOM 1371 O O . SER A 1 182 ? 1.340 -3.034 6.366 1.00 96.88 182 SER A O 1
ATOM 1373 N N . ALA A 1 183 ? 1.561 -5.137 7.105 1.00 97.88 183 ALA A N 1
ATOM 1374 C CA . ALA A 1 183 ? 0.354 -5.624 6.435 1.00 97.88 183 ALA A CA 1
ATOM 1375 C C . ALA A 1 183 ? -0.925 -4.962 6.976 1.00 97.88 183 ALA A C 1
ATOM 1377 O O . ALA A 1 183 ? -1.762 -4.508 6.191 1.00 97.88 183 ALA A O 1
ATOM 1378 N N . VAL A 1 184 ? -1.068 -4.861 8.303 1.00 97.75 184 VAL A N 1
ATOM 1379 C CA . VAL A 1 184 ? -2.209 -4.180 8.936 1.00 97.75 184 VAL A CA 1
ATOM 1380 C C . VAL A 1 184 ? -2.200 -2.690 8.612 1.00 97.75 184 VAL A C 1
ATOM 1382 O O . VAL A 1 184 ? -3.251 -2.141 8.292 1.00 97.75 184 VAL A O 1
ATOM 1385 N N . GLU A 1 185 ? -1.037 -2.038 8.658 1.00 97.69 185 GLU A N 1
ATOM 1386 C CA . GLU A 1 185 ? -0.886 -0.624 8.311 1.00 97.69 185 GLU A CA 1
ATOM 1387 C C . GLU A 1 185 ? -1.327 -0.360 6.868 1.00 97.69 185 GLU A C 1
ATOM 1389 O O . GLU A 1 185 ? -2.151 0.523 6.636 1.00 97.69 185 GLU A O 1
ATOM 1394 N N . ALA A 1 186 ? -0.863 -1.167 5.908 1.00 98.50 186 ALA A N 1
ATOM 1395 C CA . ALA A 1 186 ? -1.257 -1.042 4.508 1.00 98.50 186 ALA A CA 1
ATOM 1396 C C . ALA A 1 186 ? -2.780 -1.154 4.333 1.00 98.50 186 ALA A C 1
ATOM 1398 O O . ALA A 1 186 ? -3.395 -0.298 3.698 1.00 98.50 186 ALA A O 1
ATOM 1399 N N . LEU A 1 187 ? -3.407 -2.174 4.931 1.00 98.19 187 LEU A N 1
ATOM 1400 C CA . LEU A 1 187 ? -4.862 -2.352 4.873 1.00 98.19 187 LEU A CA 1
ATOM 1401 C C . LEU A 1 187 ? -5.609 -1.203 5.559 1.00 98.19 187 LEU A C 1
ATOM 1403 O O . LEU A 1 187 ? -6.625 -0.742 5.044 1.00 98.19 187 LEU A O 1
ATOM 1407 N N . LEU A 1 188 ? -5.106 -0.712 6.691 1.00 97.62 188 LEU A N 1
ATOM 1408 C CA . LEU A 1 188 ? -5.691 0.410 7.418 1.00 97.62 188 LEU A CA 1
ATOM 1409 C C . LEU A 1 188 ? -5.649 1.698 6.593 1.00 97.62 188 LEU A C 1
ATOM 1411 O O . LEU A 1 188 ? -6.684 2.338 6.429 1.00 97.62 188 LEU A O 1
ATOM 1415 N N . VAL A 1 189 ? -4.488 2.067 6.050 1.00 98.00 189 VAL A N 1
ATOM 1416 C CA . VAL A 1 189 ? -4.329 3.286 5.239 1.00 98.00 189 VAL A CA 1
ATOM 1417 C C . VAL A 1 189 ? -5.209 3.236 3.986 1.00 98.00 189 VAL A C 1
ATOM 1419 O O . VAL A 1 189 ? -5.820 4.242 3.623 1.00 98.00 189 VAL A O 1
ATOM 1422 N N . LEU A 1 190 ? -5.330 2.063 3.358 1.00 98.00 190 LEU A N 1
ATOM 1423 C CA . LEU A 1 190 ? -6.222 1.842 2.217 1.00 98.00 190 LEU A CA 1
ATOM 1424 C C . LEU A 1 190 ? -7.708 1.971 2.585 1.00 98.00 190 LEU A C 1
ATOM 1426 O O . LEU A 1 190 ? -8.489 2.517 1.809 1.00 98.00 190 LEU A O 1
ATOM 1430 N N . ALA A 1 191 ? -8.102 1.448 3.747 1.00 95.69 191 ALA A N 1
ATOM 1431 C CA . ALA A 1 191 ? -9.489 1.427 4.205 1.00 95.69 191 ALA A CA 1
ATOM 1432 C C . ALA A 1 191 ? -9.990 2.805 4.665 1.00 95.69 191 ALA A C 1
ATOM 1434 O O . ALA A 1 191 ? -11.171 3.123 4.507 1.00 95.69 191 ALA A O 1
ATOM 1435 N N . VAL A 1 192 ? -9.109 3.616 5.258 1.00 94.44 192 VAL A N 1
ATOM 1436 C CA . VAL A 1 192 ? -9.462 4.939 5.784 1.00 94.44 192 VAL A CA 1
ATOM 1437 C C . VAL A 1 192 ? -9.914 5.861 4.649 1.00 94.44 192 VAL A C 1
ATOM 1439 O O . VAL A 1 192 ? -9.251 5.999 3.616 1.00 94.44 192 VAL A O 1
ATOM 1442 N N . ASP A 1 193 ? -11.070 6.488 4.869 1.00 90.25 193 ASP A N 1
ATOM 1443 C CA . ASP A 1 193 ? -11.745 7.419 3.959 1.00 90.25 193 ASP A CA 1
ATOM 1444 C C . ASP A 1 193 ? -12.163 6.827 2.599 1.00 90.25 193 ASP A C 1
ATOM 1446 O O . ASP A 1 193 ? -12.518 7.568 1.686 1.00 90.25 193 ASP A O 1
ATOM 1450 N N . SER A 1 194 ? -12.188 5.495 2.452 1.00 91.50 194 SER A N 1
ATOM 1451 C CA . SER A 1 194 ? -12.653 4.842 1.223 1.00 91.50 194 SER A CA 1
ATOM 1452 C C . SER A 1 194 ? -13.564 3.653 1.504 1.00 91.50 194 SER A C 1
ATOM 1454 O O . SER A 1 194 ? -13.123 2.512 1.655 1.00 91.50 194 SER A O 1
ATOM 1456 N N . GLN A 1 195 ? -14.878 3.905 1.496 1.00 90.44 195 GLN A N 1
ATOM 1457 C CA . GLN A 1 195 ? -15.891 2.866 1.706 1.00 90.44 195 GLN A CA 1
ATOM 1458 C C . GLN A 1 195 ? -15.739 1.703 0.717 1.00 90.44 195 GLN A C 1
ATOM 1460 O O . GLN A 1 195 ? -15.816 0.537 1.096 1.00 90.44 195 GLN A O 1
ATOM 1465 N N . ARG A 1 196 ? -15.484 2.020 -0.556 1.00 91.06 196 ARG A N 1
ATOM 1466 C CA . ARG A 1 196 ? -15.320 1.032 -1.626 1.00 91.06 196 ARG A CA 1
ATOM 1467 C C . ARG A 1 196 ? -14.099 0.135 -1.397 1.00 91.06 196 ARG A C 1
ATOM 1469 O O . ARG A 1 196 ? -14.216 -1.080 -1.539 1.00 91.06 196 ARG A O 1
ATOM 1476 N N . ILE A 1 197 ? -12.946 0.711 -1.042 1.00 94.06 197 ILE A N 1
ATOM 1477 C CA . ILE A 1 197 ? -11.719 -0.066 -0.808 1.00 94.06 197 ILE A CA 1
ATOM 1478 C C . ILE A 1 197 ? -11.858 -0.905 0.465 1.00 94.06 197 ILE A C 1
ATOM 1480 O O . ILE A 1 197 ? -11.502 -2.079 0.460 1.00 94.06 197 ILE A O 1
ATOM 1484 N N . ALA A 1 198 ? -12.450 -0.36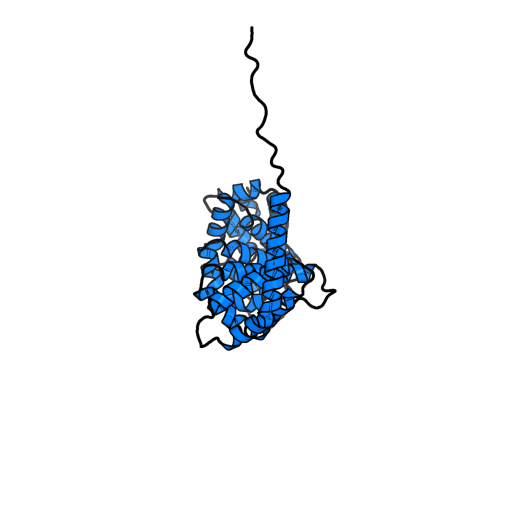2 1.528 1.00 92.50 198 ALA A N 1
ATOM 1485 C CA . ALA A 1 198 ? -12.713 -1.127 2.744 1.00 92.50 198 ALA A CA 1
ATOM 1486 C C . ALA A 1 198 ? -13.683 -2.302 2.528 1.00 92.50 198 ALA A C 1
ATOM 1488 O O . ALA A 1 198 ? -13.432 -3.384 3.056 1.00 92.50 198 ALA A O 1
ATOM 1489 N N . LEU A 1 199 ? -14.737 -2.147 1.714 1.00 89.94 199 LEU A N 1
ATOM 1490 C CA . LEU A 1 199 ? -15.593 -3.277 1.319 1.00 89.94 199 LEU A CA 1
ATOM 1491 C C . LEU A 1 199 ? -14.790 -4.353 0.577 1.00 89.94 199 LEU A C 1
ATOM 1493 O O . LEU A 1 199 ? -14.921 -5.536 0.877 1.00 89.94 199 LEU A O 1
ATOM 1497 N N . ARG A 1 200 ? -13.888 -3.957 -0.328 1.00 91.25 200 ARG A N 1
ATOM 1498 C CA . ARG A 1 200 ? -13.004 -4.906 -1.018 1.00 91.25 200 ARG A CA 1
ATOM 1499 C C . ARG A 1 200 ? -12.057 -5.626 -0.059 1.00 91.25 200 ARG A C 1
ATOM 1501 O O . ARG A 1 200 ? -11.841 -6.827 -0.202 1.00 91.25 200 ARG A O 1
ATOM 1508 N N . ILE A 1 201 ? -11.490 -4.909 0.909 1.00 94.25 201 ILE A N 1
ATOM 1509 C CA . ILE A 1 201 ? -10.655 -5.497 1.960 1.00 94.25 201 ILE A CA 1
ATOM 1510 C C . ILE A 1 201 ? -11.458 -6.539 2.739 1.00 94.25 201 ILE A C 1
ATOM 1512 O O . ILE A 1 201 ? -10.965 -7.643 2.947 1.00 94.25 201 ILE A O 1
ATOM 1516 N N . LEU A 1 202 ? -12.706 -6.234 3.095 1.00 90.19 202 LEU A N 1
ATOM 1517 C CA . LEU A 1 202 ? -13.590 -7.161 3.796 1.00 90.19 202 LEU A CA 1
ATOM 1518 C C . LEU A 1 202 ? -13.866 -8.438 2.980 1.00 90.19 202 LEU A C 1
ATOM 1520 O O . LEU A 1 202 ? -13.782 -9.545 3.514 1.00 90.19 202 LEU A O 1
ATOM 1524 N N . GLU A 1 203 ? -14.137 -8.299 1.680 1.00 89.88 203 GLU A N 1
ATOM 1525 C CA . GLU A 1 203 ? -14.335 -9.427 0.756 1.00 89.88 203 GLU A CA 1
ATOM 1526 C C . GLU A 1 203 ? -13.098 -10.335 0.641 1.00 89.88 203 GLU A C 1
ATOM 1528 O O . GLU A 1 203 ? -13.230 -11.555 0.518 1.00 89.88 203 GLU A O 1
ATOM 1533 N N . GLU A 1 204 ? -11.895 -9.754 0.666 1.00 92.88 204 GLU A N 1
ATOM 1534 C CA . GLU A 1 204 ? -10.634 -10.495 0.541 1.00 92.88 204 GLU A CA 1
ATOM 1535 C C . GLU A 1 204 ? -10.146 -11.092 1.866 1.00 92.88 204 GLU A C 1
ATOM 1537 O O . GLU A 1 204 ? -9.581 -12.187 1.854 1.00 92.88 204 GLU A O 1
ATOM 1542 N N . LEU A 1 205 ? -10.384 -10.414 2.997 1.00 91.88 205 LEU A N 1
ATOM 1543 C CA . LEU A 1 205 ? -10.076 -10.926 4.336 1.00 91.88 205 LEU A CA 1
ATOM 1544 C C . LEU A 1 205 ? -10.853 -12.204 4.628 1.00 91.88 205 LEU A C 1
ATOM 1546 O O . LEU A 1 205 ? -10.303 -13.132 5.223 1.00 91.88 205 LEU A O 1
ATOM 1550 N N . LYS A 1 206 ? -12.124 -12.250 4.205 1.00 87.69 206 LYS A N 1
ATOM 1551 C CA . LYS A 1 206 ? -13.063 -13.316 4.567 1.00 87.69 206 LYS A CA 1
ATOM 1552 C C . LYS A 1 206 ? -13.140 -13.485 6.090 1.00 87.69 206 LYS A C 1
ATOM 1554 O O . LYS A 1 206 ? -12.756 -12.607 6.860 1.00 87.69 206 LYS A O 1
ATOM 1559 N N . VAL A 1 207 ? -13.723 -14.589 6.548 1.00 85.56 207 VAL A N 1
ATOM 1560 C CA . VAL A 1 207 ? -13.889 -14.844 7.984 1.00 85.56 207 VAL A CA 1
ATOM 1561 C C . VAL A 1 207 ? -12.535 -15.124 8.636 1.00 85.56 207 VAL A C 1
ATOM 1563 O O . VAL A 1 207 ? -12.297 -14.690 9.758 1.00 85.56 207 VAL A O 1
ATOM 1566 N N . GLU A 1 208 ? -11.629 -15.786 7.916 1.00 87.75 208 GLU A N 1
ATOM 1567 C CA . GLU A 1 208 ? -10.316 -16.185 8.417 1.00 87.75 208 GLU A CA 1
ATOM 1568 C C . GLU A 1 208 ? -9.421 -14.972 8.698 1.00 87.75 208 GLU A C 1
ATOM 1570 O O . GLU A 1 208 ? -8.856 -14.867 9.784 1.00 87.75 208 GLU A O 1
ATOM 1575 N N . GLY A 1 209 ? -9.335 -14.019 7.765 1.00 90.25 209 GLY A N 1
ATOM 1576 C CA . GLY A 1 209 ? -8.576 -12.781 7.957 1.00 90.25 209 GLY A CA 1
ATOM 1577 C C . GLY A 1 209 ? -9.186 -11.885 9.035 1.00 90.25 209 GLY A C 1
ATOM 1578 O O . GLY A 1 209 ? -8.461 -11.274 9.817 1.00 90.25 209 GLY A O 1
ATOM 1579 N N . MET A 1 210 ? -10.518 -11.854 9.147 1.00 88.75 210 MET A N 1
ATOM 1580 C CA . MET A 1 210 ? -11.188 -11.149 10.246 1.00 88.75 210 MET A CA 1
ATOM 1581 C C . MET A 1 210 ? -10.855 -11.769 11.607 1.00 88.75 210 MET A C 1
ATOM 1583 O O . MET A 1 210 ? -10.605 -11.033 12.559 1.00 88.75 210 MET A O 1
ATOM 1587 N N . GLN A 1 211 ? -10.798 -13.101 11.701 1.00 88.38 211 GLN A N 1
ATOM 1588 C CA . GLN A 1 211 ? -10.380 -13.780 12.926 1.00 88.38 211 GLN A CA 1
ATOM 1589 C C . GLN A 1 211 ? -8.912 -13.487 13.258 1.00 88.38 211 GLN A C 1
ATOM 1591 O O . GLN A 1 211 ? -8.609 -13.195 14.407 1.00 88.38 211 GLN A O 1
ATOM 1596 N N . GLN A 1 212 ? -8.021 -13.451 12.262 1.00 91.62 212 GLN A N 1
ATOM 1597 C CA . GLN A 1 212 ? -6.614 -13.079 12.470 1.00 91.62 212 GLN A CA 1
ATOM 1598 C C . GLN A 1 212 ? -6.474 -11.672 13.066 1.00 91.62 212 GLN A C 1
ATOM 1600 O O . GLN A 1 212 ? -5.712 -11.476 14.010 1.00 91.62 212 GLN A O 1
ATOM 1605 N N . LEU A 1 213 ? -7.243 -10.696 12.570 1.00 92.31 213 LEU A N 1
ATOM 1606 C CA . LEU A 1 213 ? -7.263 -9.343 13.138 1.00 92.31 213 LEU A CA 1
ATOM 1607 C C . LEU A 1 213 ? -7.788 -9.322 14.581 1.00 92.31 213 LEU A C 1
ATOM 1609 O O . LEU A 1 213 ? -7.301 -8.543 15.400 1.00 92.31 213 LEU A O 1
ATOM 1613 N N . VAL A 1 214 ? -8.767 -10.169 14.906 1.00 90.06 214 VAL A N 1
ATOM 1614 C CA . VAL A 1 214 ? -9.265 -10.327 16.281 1.00 90.06 214 VAL A CA 1
ATOM 1615 C C . VAL A 1 214 ? -8.199 -10.958 17.178 1.00 90.06 214 VAL A C 1
ATOM 1617 O O . VAL A 1 214 ? -7.975 -10.473 18.286 1.00 90.06 214 VAL A O 1
ATOM 1620 N N . ASP A 1 215 ? -7.493 -11.979 16.699 1.00 89.62 215 ASP A N 1
ATOM 1621 C CA . ASP A 1 215 ? -6.436 -12.659 17.451 1.00 89.62 215 ASP A CA 1
ATOM 1622 C C . ASP A 1 215 ? -5.270 -11.700 17.762 1.00 89.62 215 ASP A C 1
ATOM 1624 O O . ASP A 1 215 ? -4.729 -11.710 18.872 1.00 89.62 215 ASP A O 1
ATOM 1628 N N . MET A 1 216 ? -4.950 -10.781 16.840 1.00 91.31 216 MET A N 1
ATOM 1629 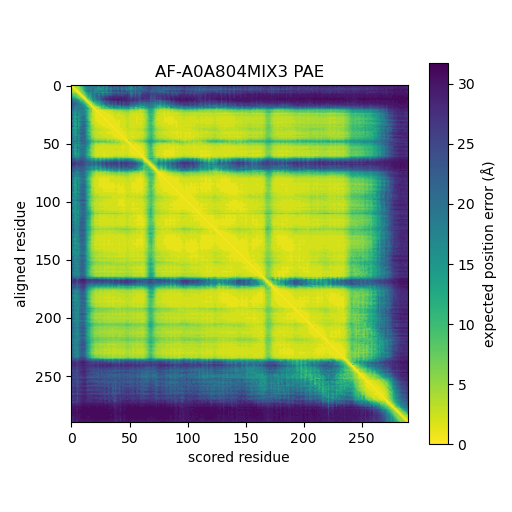C CA . MET A 1 216 ? -3.958 -9.714 17.052 1.00 91.31 216 MET A CA 1
ATOM 1630 C C . MET A 1 216 ? -4.293 -8.772 18.212 1.00 91.31 216 MET A C 1
ATOM 1632 O O . MET A 1 216 ? -3.383 -8.153 18.768 1.00 91.31 216 MET A O 1
ATOM 1636 N N . LEU A 1 217 ? -5.561 -8.669 18.627 1.00 89.62 217 LEU A N 1
ATOM 1637 C CA . LEU A 1 217 ? -5.936 -7.890 19.813 1.00 89.62 217 LEU A CA 1
ATOM 1638 C C . LEU A 1 217 ? -5.321 -8.463 21.103 1.00 89.62 217 LEU A C 1
ATOM 1640 O O . LEU A 1 217 ? -5.231 -7.755 22.108 1.00 89.62 217 LEU A O 1
ATOM 1644 N N . SER A 1 218 ? -4.858 -9.715 21.062 1.00 88.25 218 SER A N 1
ATOM 1645 C CA . SER A 1 218 ? -4.135 -10.384 22.147 1.00 88.25 218 SER A CA 1
ATOM 1646 C C . SER A 1 218 ? -2.611 -10.380 21.964 1.00 88.25 218 SER A C 1
ATOM 1648 O O . SER A 1 218 ? -1.912 -10.998 22.760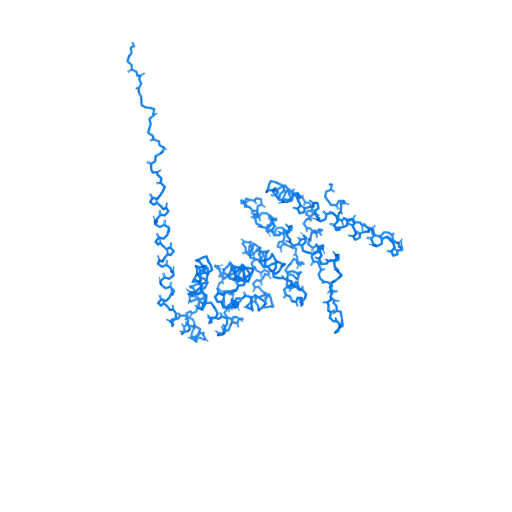 1.00 88.25 218 SER A O 1
ATOM 1650 N N . SER A 1 219 ? -2.076 -9.699 20.943 1.00 87.00 219 SER A N 1
ATOM 1651 C CA . SER A 1 219 ? -0.627 -9.575 20.727 1.00 87.00 219 SER A CA 1
ATOM 1652 C C . SER A 1 219 ? 0.050 -8.813 21.867 1.00 87.00 219 SER A C 1
ATOM 1654 O O . SER A 1 219 ? -0.525 -7.858 22.396 1.00 87.00 219 SER A O 1
ATOM 1656 N N . ASP A 1 220 ? 1.298 -9.163 22.190 1.00 86.25 220 ASP A N 1
ATOM 1657 C CA . ASP A 1 220 ? 2.148 -8.412 23.127 1.00 86.25 220 ASP A CA 1
ATOM 1658 C C . ASP A 1 220 ? 2.546 -7.034 22.571 1.00 86.25 220 ASP A C 1
ATOM 1660 O O . ASP A 1 220 ? 2.751 -6.079 23.325 1.00 86.25 220 ASP A O 1
ATOM 1664 N N . SER A 1 221 ? 2.585 -6.885 21.242 1.00 88.12 221 SER A N 1
ATOM 1665 C CA . SER A 1 221 ? 2.895 -5.613 20.590 1.00 88.12 221 SER A CA 1
ATOM 1666 C C . SER A 1 221 ? 1.718 -4.642 20.688 1.00 88.12 221 SER A C 1
ATOM 1668 O O . SER A 1 221 ? 0.698 -4.800 20.016 1.00 88.12 221 SER A O 1
ATOM 1670 N N . THR A 1 222 ? 1.877 -3.587 21.492 1.00 88.94 222 THR A N 1
ATOM 1671 C CA . THR A 1 222 ? 0.859 -2.532 21.640 1.00 88.94 222 THR A CA 1
ATOM 1672 C C . THR A 1 222 ? 0.549 -1.824 20.325 1.00 88.94 222 THR A C 1
ATOM 1674 O O . THR A 1 222 ? -0.610 -1.535 20.052 1.00 88.94 222 THR A O 1
ATOM 1677 N N . GLU A 1 223 ? 1.558 -1.602 19.485 1.00 90.44 223 GLU A N 1
ATOM 1678 C CA . GLU A 1 223 ? 1.390 -0.987 18.168 1.00 90.44 223 GLU A CA 1
ATOM 1679 C C . GLU A 1 223 ? 0.541 -1.861 17.233 1.00 90.44 223 GLU A C 1
ATOM 1681 O O . GLU A 1 223 ? -0.444 -1.381 16.673 1.00 90.44 223 GLU A O 1
ATOM 1686 N N . LEU A 1 224 ? 0.855 -3.160 17.130 1.00 91.44 224 LEU A N 1
ATOM 1687 C CA . LEU A 1 224 ? 0.074 -4.094 16.313 1.00 91.44 224 LEU A CA 1
ATOM 1688 C C . LEU A 1 224 ? -1.373 -4.188 16.810 1.00 91.44 224 LEU A C 1
ATOM 1690 O O . LEU A 1 224 ? -2.309 -4.110 16.016 1.00 91.44 224 LEU A O 1
ATOM 1694 N N . ARG A 1 225 ? -1.554 -4.289 18.133 1.00 91.50 225 ARG A N 1
ATOM 1695 C CA . ARG A 1 225 ? -2.869 -4.331 18.785 1.00 91.50 225 ARG A CA 1
ATOM 1696 C C . ARG A 1 225 ? -3.711 -3.098 18.447 1.00 91.50 225 ARG A C 1
ATOM 1698 O O . ARG A 1 225 ? -4.889 -3.222 18.120 1.00 91.50 225 ARG A O 1
ATOM 1705 N N . SER A 1 226 ? -3.095 -1.918 18.513 1.00 91.62 226 SER A N 1
ATOM 1706 C CA . SER A 1 226 ? -3.729 -0.625 18.238 1.00 91.62 226 SER A CA 1
ATOM 1707 C C . SER A 1 226 ? -4.132 -0.493 16.765 1.00 91.62 226 SER A C 1
ATOM 1709 O O . SER A 1 226 ? -5.273 -0.142 16.457 1.00 91.62 226 SER A O 1
ATOM 1711 N N . MET A 1 227 ? -3.246 -0.864 15.834 1.00 94.25 227 MET A N 1
ATOM 1712 C CA . MET A 1 227 ? -3.558 -0.846 14.400 1.00 94.25 227 MET A CA 1
ATOM 1713 C C . MET A 1 227 ? -4.651 -1.851 14.023 1.00 94.25 227 MET A C 1
ATOM 1715 O O . MET A 1 227 ? -5.566 -1.493 13.279 1.00 94.25 227 MET A O 1
ATOM 1719 N N . ALA A 1 228 ? -4.613 -3.069 14.574 1.00 94.00 228 ALA A N 1
ATOM 1720 C CA . ALA A 1 228 ? -5.646 -4.077 14.346 1.00 94.00 228 ALA A CA 1
ATOM 1721 C C . ALA A 1 228 ? -7.018 -3.594 14.843 1.00 94.00 228 ALA A C 1
ATOM 1723 O O . ALA A 1 228 ? -8.010 -3.690 14.119 1.00 94.00 228 ALA A O 1
ATOM 1724 N N . ALA A 1 229 ? -7.070 -2.988 16.036 1.00 92.31 229 ALA A N 1
ATOM 1725 C CA . ALA A 1 229 ? -8.297 -2.408 16.576 1.00 92.31 229 ALA A CA 1
ATOM 1726 C C . ALA A 1 229 ? -8.853 -1.282 15.688 1.00 92.31 229 ALA A C 1
ATOM 1728 O O . ALA A 1 229 ? -10.058 -1.239 15.429 1.00 92.31 229 ALA A O 1
ATOM 1729 N N . ARG A 1 230 ? -7.987 -0.397 15.175 1.00 92.88 230 ARG A N 1
ATOM 1730 C CA . ARG A 1 230 ? -8.381 0.681 14.252 1.00 92.88 230 ARG A CA 1
ATOM 1731 C C . ARG A 1 230 ? -8.916 0.138 12.930 1.00 92.88 230 ARG A C 1
ATOM 1733 O O . ARG A 1 230 ? -9.949 0.613 12.468 1.00 92.88 230 ARG A O 1
ATOM 1740 N N . LEU A 1 231 ? -8.262 -0.865 12.344 1.00 94.50 231 LEU A N 1
ATOM 1741 C CA . LEU A 1 231 ? -8.730 -1.491 11.107 1.00 94.50 231 LEU A CA 1
ATOM 1742 C C . LEU A 1 231 ? -10.093 -2.163 11.313 1.00 94.50 231 LEU A C 1
ATOM 1744 O O . LEU A 1 231 ? -11.017 -1.916 10.541 1.00 94.50 231 LEU A O 1
ATOM 1748 N N . LEU A 1 232 ? -10.258 -2.933 12.392 1.00 92.00 232 LEU A N 1
ATOM 1749 C CA . LEU A 1 232 ? -11.543 -3.543 12.745 1.00 92.00 232 LEU A CA 1
ATOM 1750 C C . LEU A 1 232 ? -12.643 -2.491 12.945 1.00 92.00 232 LEU A C 1
ATOM 1752 O O . LEU A 1 232 ? -13.768 -2.698 12.494 1.00 92.00 232 LEU A O 1
ATOM 1756 N N . ALA A 1 233 ? -12.329 -1.349 13.564 1.00 89.00 233 ALA A N 1
ATOM 1757 C CA . ALA A 1 233 ? -13.276 -0.249 13.723 1.00 89.00 233 ALA A CA 1
ATOM 1758 C C . ALA A 1 233 ? -13.703 0.351 12.372 1.00 89.00 233 ALA A C 1
ATOM 1760 O O . ALA A 1 233 ? -14.901 0.516 12.139 1.00 89.00 233 ALA A O 1
ATOM 1761 N N . VAL A 1 234 ? -12.754 0.620 11.466 1.00 89.69 234 VAL A N 1
ATOM 1762 C CA . VAL A 1 234 ? -13.046 1.133 10.113 1.00 89.69 234 VAL A CA 1
ATOM 1763 C C . VAL A 1 234 ? -13.928 0.151 9.338 1.00 89.69 234 VAL A C 1
ATOM 1765 O O . VAL A 1 234 ? -14.960 0.545 8.792 1.00 89.69 234 VAL A O 1
ATOM 1768 N N . LEU A 1 235 ? -13.579 -1.138 9.349 1.00 89.06 235 LEU A N 1
ATOM 1769 C CA . LEU A 1 235 ? -14.349 -2.177 8.662 1.00 89.06 235 LEU A CA 1
ATOM 1770 C C . LEU A 1 235 ? -15.757 -2.335 9.255 1.00 89.06 235 LEU A C 1
ATOM 1772 O O . LEU A 1 235 ? -16.720 -2.495 8.507 1.00 89.06 235 LEU A O 1
ATOM 1776 N N . ARG A 1 236 ? -15.909 -2.227 10.582 1.00 82.00 236 ARG A N 1
ATOM 1777 C CA . ARG A 1 236 ? -17.213 -2.304 11.262 1.00 82.00 236 ARG A CA 1
ATOM 1778 C C . ARG A 1 236 ? -18.142 -1.154 10.892 1.00 82.00 236 ARG A C 1
ATOM 1780 O O . ARG A 1 236 ? -19.319 -1.394 10.649 1.00 82.00 236 ARG A O 1
ATOM 1787 N N . VAL A 1 237 ? -17.639 0.084 10.854 1.00 79.75 237 VAL A N 1
ATOM 1788 C CA . VAL A 1 237 ? -18.453 1.273 10.522 1.00 79.75 237 VAL A CA 1
ATOM 1789 C C . VAL A 1 237 ? -19.061 1.148 9.125 1.00 79.75 237 VAL A C 1
ATOM 1791 O O . VAL A 1 237 ? -20.219 1.500 8.909 1.00 79.75 237 VAL A O 1
ATOM 1794 N N . ILE A 1 238 ? -18.292 0.605 8.185 1.00 70.50 238 ILE A N 1
ATOM 1795 C CA . ILE A 1 238 ? -18.709 0.429 6.791 1.00 70.50 238 ILE A CA 1
ATOM 1796 C C . ILE A 1 238 ? -19.687 -0.739 6.638 1.00 70.50 238 ILE A C 1
ATOM 1798 O O . ILE A 1 238 ? -20.531 -0.742 5.740 1.00 70.50 238 ILE A O 1
ATOM 1802 N N . ASN A 1 239 ? -19.628 -1.702 7.553 1.00 67.25 239 ASN A N 1
ATOM 1803 C CA . ASN A 1 239 ? -20.439 -2.903 7.538 1.00 67.25 239 ASN A CA 1
ATOM 1804 C C . ASN A 1 239 ? -21.883 -2.700 8.061 1.00 67.25 239 ASN A C 1
ATOM 1806 O O . ASN A 1 239 ? -22.485 -3.594 8.645 1.00 67.25 239 ASN A O 1
ATOM 1810 N N . SER A 1 240 ? -22.504 -1.538 7.850 1.00 63.72 240 SER A N 1
ATOM 1811 C CA . SER A 1 240 ? -23.919 -1.332 8.215 1.00 63.72 240 SER A CA 1
ATOM 1812 C C . SER A 1 240 ? -24.911 -2.037 7.270 1.00 63.72 240 SER A C 1
ATOM 1814 O O . SER A 1 240 ? -26.115 -2.050 7.529 1.00 63.72 240 SER A O 1
ATOM 1816 N N . VAL A 1 241 ? -24.421 -2.650 6.186 1.00 63.59 241 VAL A N 1
ATOM 1817 C CA . VAL A 1 241 ? -25.230 -3.309 5.150 1.00 63.59 241 VAL A CA 1
ATOM 1818 C C . VAL A 1 241 ? -25.500 -4.777 5.507 1.00 63.59 241 VAL A C 1
ATOM 1820 O O . VAL A 1 241 ? -24.590 -5.533 5.843 1.00 63.59 241 VAL A O 1
ATOM 1823 N N . ALA A 1 242 ? -26.761 -5.206 5.386 1.00 58.41 242 ALA A N 1
ATOM 1824 C CA . ALA A 1 242 ? -27.232 -6.533 5.802 1.00 58.41 242 ALA A CA 1
ATOM 1825 C C . ALA A 1 242 ? -26.494 -7.722 5.147 1.00 58.41 242 ALA A C 1
ATOM 1827 O O . ALA A 1 242 ? -26.361 -8.772 5.776 1.00 58.41 242 ALA A O 1
ATOM 1828 N N . GLU A 1 243 ? -25.987 -7.562 3.919 1.00 62.59 243 GLU A N 1
ATOM 1829 C CA . GLU A 1 243 ? -25.286 -8.610 3.149 1.00 62.59 243 GLU A CA 1
ATOM 1830 C C . GLU A 1 243 ? -23.989 -9.103 3.815 1.00 62.59 243 GLU A C 1
ATOM 1832 O O . GLU A 1 243 ? -23.515 -10.201 3.537 1.00 62.59 243 GLU A O 1
ATOM 1837 N N . HIS A 1 244 ? -23.450 -8.328 4.752 1.00 63.75 244 HIS A N 1
ATOM 1838 C CA . HIS A 1 244 ? -22.177 -8.579 5.421 1.00 63.75 244 HIS A CA 1
ATOM 1839 C C . HIS A 1 244 ? -22.343 -8.814 6.937 1.00 63.75 244 HIS A C 1
ATOM 1841 O O . HIS A 1 244 ? -21.388 -8.735 7.721 1.00 63.75 244 HIS A O 1
ATOM 1847 N N . ALA A 1 245 ? -23.564 -9.152 7.371 1.00 67.56 245 ALA A N 1
ATOM 1848 C CA . ALA A 1 245 ? -23.911 -9.359 8.775 1.00 67.56 245 ALA A CA 1
ATOM 1849 C C . ALA A 1 245 ? -23.041 -10.413 9.488 1.00 67.56 245 ALA A C 1
ATOM 1851 O O . ALA A 1 245 ? -22.872 -10.336 10.704 1.00 67.56 245 ALA A O 1
ATOM 1852 N N . HIS A 1 246 ? -22.471 -11.393 8.775 1.00 67.88 246 HIS A N 1
ATOM 1853 C CA . HIS A 1 246 ? -21.581 -12.393 9.378 1.00 67.88 246 HIS A CA 1
ATOM 1854 C C . HIS A 1 246 ? -20.258 -11.792 9.856 1.00 67.88 246 HIS A C 1
ATOM 1856 O O . HIS A 1 246 ? -19.794 -12.170 10.927 1.00 67.88 246 HIS A O 1
ATOM 1862 N N . TYR A 1 247 ? -19.698 -10.817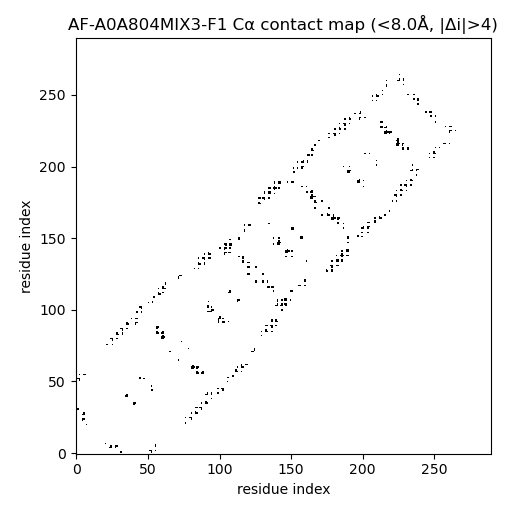 9.136 1.00 65.44 247 TYR A N 1
ATOM 1863 C CA . TYR A 1 247 ? -18.492 -10.116 9.576 1.00 65.44 247 TYR A CA 1
ATOM 1864 C C . TYR A 1 247 ? -18.758 -9.258 10.815 1.00 65.44 247 TYR A C 1
ATOM 1866 O O . TYR A 1 247 ? -17.925 -9.225 11.720 1.00 65.44 247 TYR A O 1
ATOM 1874 N N . ASN A 1 248 ? -19.939 -8.629 10.904 1.00 69.62 248 ASN A N 1
ATOM 1875 C CA . ASN A 1 248 ? -20.335 -7.890 12.105 1.00 69.62 248 ASN A CA 1
ATOM 1876 C C . ASN A 1 248 ? -20.357 -8.796 13.326 1.00 69.62 248 ASN A C 1
ATOM 1878 O O . ASN A 1 248 ? -19.843 -8.395 14.357 1.00 69.62 248 ASN A O 1
ATOM 1882 N N . ARG A 1 249 ? -20.850 -10.036 13.209 1.00 74.12 249 ARG A N 1
ATOM 1883 C CA . ARG A 1 249 ? -20.843 -10.980 14.339 1.00 74.12 249 ARG A CA 1
ATOM 1884 C C . ARG A 1 249 ? -19.430 -11.282 14.833 1.00 74.12 249 ARG A C 1
ATOM 1886 O O . ARG A 1 249 ? -19.229 -11.320 16.043 1.00 74.12 249 ARG A O 1
ATOM 1893 N N . THR A 1 250 ? -18.461 -11.469 13.932 1.00 74.38 250 THR A N 1
ATOM 1894 C CA . THR A 1 250 ? -17.057 -11.690 14.318 1.00 74.38 25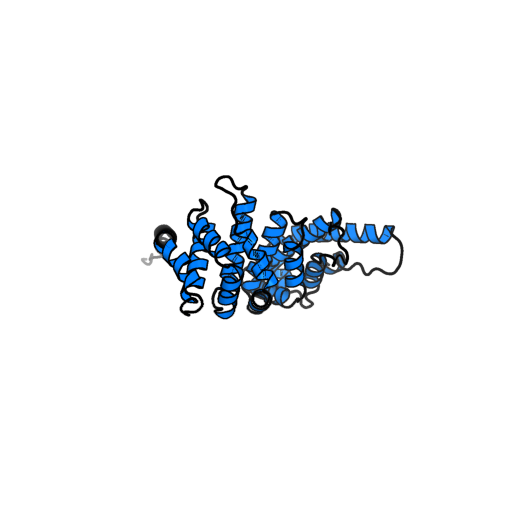0 THR A CA 1
ATOM 1895 C C . THR A 1 250 ? -16.510 -10.482 15.075 1.00 74.38 250 THR A C 1
ATOM 1897 O O . THR A 1 250 ? -15.993 -10.638 16.179 1.00 74.38 250 THR A O 1
ATOM 1900 N N . VAL A 1 251 ? -16.697 -9.267 14.550 1.00 71.31 251 VAL A N 1
ATOM 1901 C CA . VAL A 1 251 ? -16.237 -8.041 15.226 1.00 71.31 251 VAL A CA 1
ATOM 1902 C C . VAL A 1 251 ? -16.976 -7.798 16.544 1.00 71.31 251 VAL A C 1
ATOM 1904 O O . VAL A 1 251 ? -16.349 -7.477 17.549 1.00 71.31 251 VAL A O 1
ATOM 1907 N N . ASP A 1 252 ? -18.294 -7.984 16.569 1.00 77.31 252 ASP A N 1
ATOM 1908 C CA . ASP A 1 252 ? -19.131 -7.787 17.752 1.00 77.31 252 ASP A CA 1
ATOM 1909 C C . ASP A 1 252 ? -18.773 -8.793 18.858 1.00 77.31 252 ASP A C 1
ATOM 1911 O O . ASP A 1 252 ? -18.759 -8.433 20.034 1.00 77.31 252 ASP A O 1
ATOM 1915 N N . SER A 1 253 ? -18.391 -10.026 18.499 1.00 78.88 253 SER A N 1
ATOM 1916 C CA . SER A 1 253 ? -17.879 -11.016 19.459 1.00 78.88 253 SER A CA 1
ATOM 1917 C C . SER A 1 253 ? -16.555 -10.588 20.105 1.00 78.88 253 SER A C 1
ATOM 1919 O O . SER A 1 253 ? -16.302 -10.892 21.270 1.00 78.88 253 SER A O 1
ATOM 1921 N N . ALA A 1 254 ? -15.747 -9.810 19.379 1.00 80.44 254 ALA A N 1
ATOM 1922 C CA . ALA A 1 254 ? -14.483 -9.249 19.840 1.00 80.44 254 ALA A CA 1
ATOM 1923 C C . ALA A 1 254 ? -14.629 -7.852 20.467 1.00 80.44 254 ALA A C 1
ATOM 1925 O O . ALA A 1 254 ? -13.641 -7.281 20.937 1.00 80.44 254 ALA A O 1
ATOM 1926 N N . LEU A 1 255 ? -15.842 -7.286 20.505 1.00 79.62 255 LEU A N 1
ATOM 1927 C CA . LEU A 1 255 ? -16.090 -5.912 20.944 1.00 79.62 255 LEU A CA 1
ATOM 1928 C C . LEU A 1 255 ? -15.530 -5.601 22.344 1.00 79.62 255 LEU A C 1
ATOM 1930 O O . LEU A 1 255 ? -14.940 -4.532 22.504 1.00 79.62 255 LEU A O 1
ATOM 1934 N N . PRO A 1 256 ? -15.607 -6.498 23.349 1.00 81.62 256 PRO A N 1
ATOM 1935 C CA . PRO A 1 256 ? -14.981 -6.244 24.645 1.00 81.62 256 PRO A CA 1
ATOM 1936 C C . PRO A 1 256 ? -13.455 -6.076 24.563 1.00 81.62 256 PRO A C 1
ATOM 1938 O O . PRO A 1 256 ? -12.895 -5.201 25.226 1.00 81.62 256 PRO A O 1
ATOM 1941 N N . LEU A 1 257 ? -12.777 -6.883 23.736 1.00 78.25 257 LEU A N 1
ATOM 1942 C CA . LEU A 1 257 ? -11.329 -6.786 23.521 1.00 78.25 257 LEU A CA 1
ATOM 1943 C C . LEU A 1 257 ? -10.969 -5.511 22.757 1.00 78.25 257 LEU A C 1
ATOM 1945 O O . LEU A 1 257 ? -10.014 -4.832 23.129 1.00 78.25 257 LEU A O 1
ATOM 1949 N N . LEU A 1 258 ? -11.769 -5.148 21.752 1.00 78.06 258 LEU A N 1
ATOM 1950 C CA . LEU A 1 258 ? -11.621 -3.898 21.007 1.00 78.06 258 LEU A CA 1
ATOM 1951 C C . LEU A 1 258 ? -11.733 -2.678 21.920 1.00 78.06 258 LEU A C 1
ATOM 1953 O O . LEU A 1 258 ? -10.850 -1.823 21.915 1.00 78.06 258 LEU A O 1
ATOM 1957 N N . LEU A 1 259 ? -12.780 -2.614 22.746 1.00 81.00 259 LEU A N 1
ATOM 1958 C CA . LEU A 1 259 ? -12.980 -1.515 23.690 1.00 81.00 259 LEU A CA 1
ATOM 1959 C C . LEU A 1 259 ? -11.840 -1.433 24.710 1.00 81.00 259 LEU A C 1
ATOM 1961 O O . LEU A 1 259 ? -11.391 -0.336 25.032 1.00 81.00 259 LEU A O 1
ATOM 1965 N N . LYS A 1 260 ? -11.325 -2.577 25.179 1.00 82.38 260 LYS A N 1
ATOM 1966 C CA . LYS A 1 260 ? -10.155 -2.621 26.065 1.00 82.38 260 LYS A CA 1
ATOM 1967 C C . LYS A 1 260 ? -8.893 -2.096 25.373 1.00 82.38 260 LYS A C 1
ATOM 1969 O O . LYS A 1 260 ? -8.169 -1.310 25.975 1.00 82.38 260 LYS A O 1
ATOM 1974 N N . ALA A 1 261 ? -8.633 -2.508 24.131 1.00 80.31 261 ALA A N 1
ATOM 1975 C CA . ALA A 1 261 ? -7.479 -2.049 23.360 1.00 80.31 261 ALA A CA 1
ATOM 1976 C C . ALA A 1 261 ? -7.541 -0.536 23.089 1.00 80.31 261 ALA A C 1
ATOM 1978 O O . ALA A 1 261 ? -6.554 0.159 23.310 1.00 80.31 261 ALA A O 1
ATOM 1979 N N . ILE A 1 262 ? -8.712 -0.019 22.698 1.00 78.69 262 ILE A N 1
ATOM 1980 C CA . ILE A 1 262 ? -8.940 1.418 22.485 1.00 78.69 262 ILE A CA 1
ATOM 1981 C C . ILE A 1 262 ? -8.751 2.196 23.789 1.00 78.69 262 ILE A C 1
ATOM 1983 O O . ILE A 1 262 ? -8.064 3.212 23.799 1.00 78.69 262 ILE A O 1
ATOM 1987 N N . LYS A 1 263 ? -9.318 1.710 24.901 1.00 83.88 263 LYS A N 1
ATOM 1988 C CA . LYS A 1 263 ? -9.178 2.350 26.214 1.00 83.88 263 LYS A CA 1
ATOM 1989 C C . LYS A 1 263 ? -7.709 2.498 26.627 1.00 83.88 263 LYS A C 1
ATOM 1991 O O . LYS A 1 263 ? -7.322 3.574 27.062 1.00 83.88 263 LYS A O 1
ATOM 1996 N N . LEU A 1 264 ? -6.897 1.452 26.446 1.00 81.31 264 LEU A N 1
ATOM 1997 C CA . LEU A 1 264 ? -5.462 1.491 26.755 1.00 81.31 264 LEU A CA 1
ATOM 1998 C C . LEU A 1 264 ? -4.701 2.518 25.900 1.00 81.31 264 LEU A C 1
ATOM 2000 O O . LEU A 1 264 ? -3.765 3.145 26.390 1.00 81.31 264 LEU A O 1
ATOM 2004 N N . GLU A 1 265 ? -5.087 2.702 24.634 1.00 78.00 265 GLU A N 1
ATOM 2005 C CA . GLU A 1 265 ? -4.483 3.729 23.775 1.00 78.00 265 GLU A CA 1
ATOM 2006 C C . GLU A 1 265 ? -4.876 5.146 24.221 1.00 78.00 265 GLU A C 1
ATOM 2008 O O . GLU A 1 265 ? -4.020 6.025 24.286 1.00 78.00 265 GLU A O 1
ATOM 2013 N N . VAL A 1 266 ? -6.145 5.363 24.589 1.00 78.19 266 VAL A N 1
ATOM 2014 C CA . VAL A 1 266 ? -6.618 6.656 25.119 1.00 78.19 266 VAL A CA 1
ATOM 2015 C C . VAL A 1 266 ? -5.883 7.017 26.413 1.00 78.19 266 VAL A C 1
ATOM 2017 O O . VAL A 1 266 ? -5.341 8.113 26.515 1.00 78.19 266 VAL A O 1
ATOM 2020 N N . GLU A 1 267 ? -5.758 6.078 27.356 1.00 81.38 267 GLU A N 1
ATOM 2021 C CA . GLU A 1 267 ? -5.028 6.290 28.618 1.00 81.38 267 GLU A CA 1
ATOM 2022 C C . GLU A 1 267 ? -3.548 6.652 28.390 1.00 81.38 267 GLU A C 1
ATOM 2024 O O . GLU A 1 267 ? -2.970 7.449 29.131 1.00 81.38 267 GLU A O 1
ATOM 2029 N N . LYS A 1 268 ? -2.922 6.096 27.346 1.00 77.88 268 LYS A N 1
ATOM 2030 C CA . LYS A 1 268 ? -1.541 6.417 26.969 1.00 77.88 268 LYS A CA 1
ATOM 2031 C C . LYS A 1 268 ? -1.412 7.835 26.408 1.00 77.88 268 LYS A C 1
ATOM 2033 O O . LYS A 1 268 ? -0.440 8.520 26.727 1.00 77.88 268 LYS A O 1
ATOM 2038 N N . LEU A 1 269 ? -2.360 8.271 25.577 1.00 75.06 269 LEU A N 1
ATOM 2039 C CA . LEU A 1 269 ? -2.398 9.646 25.071 1.00 75.06 269 LEU A CA 1
ATOM 2040 C C . LEU A 1 269 ? -2.594 10.643 26.216 1.00 75.06 269 LEU A C 1
ATOM 2042 O O . LEU A 1 269 ? -1.863 11.629 26.283 1.00 75.06 269 LEU A O 1
ATOM 2046 N N . ASP A 1 270 ? -3.489 10.344 27.159 1.00 77.94 270 ASP A N 1
ATOM 2047 C CA . ASP A 1 270 ? -3.702 11.173 28.349 1.00 77.94 270 ASP A CA 1
ATOM 2048 C C . ASP A 1 270 ? -2.425 11.277 29.202 1.00 77.94 270 ASP A C 1
ATOM 2050 O O . ASP A 1 270 ? -2.038 12.369 29.622 1.00 77.94 270 ASP A O 1
ATOM 2054 N N . ALA A 1 271 ? -1.703 10.167 29.398 1.00 75.12 271 ALA A N 1
ATOM 2055 C CA . ALA A 1 271 ? -0.428 10.167 30.118 1.00 75.12 271 ALA A CA 1
ATOM 2056 C C . ALA A 1 271 ? 0.658 11.010 29.420 1.00 75.12 271 ALA A C 1
ATOM 2058 O O . ALA A 1 271 ? 1.441 11.679 30.094 1.00 75.12 271 ALA A O 1
ATOM 2059 N N . LEU A 1 272 ? 0.705 11.012 28.082 1.00 70.31 272 LEU A N 1
ATOM 2060 C CA . LEU A 1 272 ? 1.633 11.854 27.317 1.00 70.31 272 LEU A CA 1
ATOM 2061 C C . LEU A 1 272 ? 1.283 13.342 27.423 1.00 70.31 272 LEU A C 1
ATOM 2063 O O . LEU A 1 272 ? 2.193 14.159 27.536 1.00 70.31 272 LEU A O 1
ATOM 2067 N N . VAL A 1 273 ? -0.006 13.696 27.436 1.00 73.94 273 VAL A N 1
ATOM 2068 C CA . VAL A 1 273 ? -0.464 15.084 27.622 1.00 73.94 273 VAL A CA 1
ATOM 2069 C C . VAL A 1 273 ? -0.094 15.608 29.012 1.00 73.94 273 VAL A C 1
ATOM 2071 O O . VAL A 1 273 ? 0.351 16.747 29.130 1.00 73.94 273 VAL A O 1
ATOM 2074 N N . VAL A 1 274 ? -0.194 14.778 30.056 1.00 72.06 274 VAL A N 1
ATOM 2075 C CA . VAL A 1 274 ? 0.218 15.145 31.427 1.00 72.06 274 VAL A CA 1
ATOM 2076 C C . VAL A 1 274 ? 1.739 15.333 31.551 1.00 72.06 274 VAL A C 1
ATOM 2078 O O . VAL A 1 274 ? 2.197 16.094 32.401 1.00 72.06 274 VAL A O 1
ATOM 2081 N N . LEU A 1 275 ? 2.530 14.669 30.702 1.00 60.41 275 LEU A N 1
ATOM 2082 C CA . LEU A 1 275 ? 3.993 14.761 30.701 1.00 60.41 275 LEU A CA 1
ATOM 2083 C C . LEU A 1 275 ? 4.554 15.926 29.877 1.00 60.41 275 LEU A C 1
ATOM 2085 O O . LEU A 1 275 ? 5.763 16.145 29.933 1.00 60.41 275 LEU A O 1
ATOM 2089 N N . VAL A 1 276 ? 3.731 16.684 29.144 1.00 49.56 276 VAL A N 1
ATOM 2090 C CA . VAL A 1 276 ? 4.182 17.948 28.542 1.00 49.56 276 VAL A CA 1
ATOM 2091 C C . VAL A 1 276 ? 4.289 18.977 29.673 1.00 49.56 276 VAL A C 1
ATOM 2093 O O . VAL A 1 276 ? 3.257 19.406 30.193 1.00 49.56 276 VAL A O 1
ATOM 2096 N N . PRO A 1 277 ? 5.499 19.388 30.103 1.00 45.97 277 PRO A N 1
ATOM 2097 C CA . PRO A 1 277 ? 5.615 20.372 31.162 1.00 45.97 277 PRO A CA 1
ATOM 2098 C C . PRO A 1 277 ? 5.085 21.707 30.638 1.00 45.97 277 PRO A C 1
ATOM 2100 O O . PRO A 1 277 ? 5.597 22.256 29.662 1.00 45.97 277 PRO A O 1
ATOM 2103 N N . ALA A 1 278 ? 4.067 22.247 31.305 1.00 47.16 278 ALA A N 1
ATOM 2104 C CA . ALA A 1 278 ? 3.682 23.643 31.174 1.00 47.16 278 ALA A CA 1
ATOM 2105 C C . ALA A 1 278 ? 4.821 24.506 31.737 1.00 47.16 278 ALA A C 1
ATOM 2107 O O . ALA A 1 278 ? 4.853 24.810 32.927 1.00 47.16 278 ALA A O 1
ATOM 2108 N N . GLY A 1 279 ? 5.812 24.829 30.911 1.00 37.06 279 GLY A N 1
ATOM 2109 C CA . GLY A 1 279 ? 7.008 25.495 31.403 1.00 37.06 279 GLY A CA 1
ATOM 2110 C C . GLY A 1 279 ? 7.929 25.974 30.303 1.00 37.06 279 GLY A C 1
ATOM 2111 O O . GLY A 1 279 ? 9.063 25.535 30.255 1.00 37.06 279 GLY A O 1
ATOM 2112 N N . GLU A 1 280 ? 7.449 26.873 29.447 1.00 38.50 280 GLU A N 1
ATOM 2113 C CA . GLU A 1 280 ? 8.299 27.829 28.728 1.00 38.50 280 GLU A CA 1
ATOM 2114 C C . GLU A 1 280 ? 7.419 28.966 28.187 1.00 38.50 280 GLU A C 1
ATOM 2116 O O . GLU A 1 280 ? 7.012 28.958 27.032 1.00 38.50 280 GLU A O 1
ATOM 2121 N N . HIS A 1 281 ? 7.034 29.898 29.065 1.00 37.34 281 HIS A N 1
ATOM 2122 C CA . HIS A 1 281 ? 6.885 31.339 28.784 1.00 37.34 281 HIS A CA 1
ATOM 2123 C C . HIS A 1 281 ? 6.504 32.051 30.087 1.00 37.34 281 HIS A C 1
ATOM 2125 O O . HIS A 1 281 ? 5.353 32.386 30.352 1.00 37.34 281 HIS A O 1
ATOM 2131 N N . GLY A 1 282 ? 7.506 32.248 30.935 1.00 33.94 282 GLY A N 1
ATOM 2132 C CA . GLY A 1 282 ? 7.411 33.078 32.123 1.00 33.94 282 GLY A CA 1
ATOM 2133 C C . GLY A 1 282 ? 8.809 33.501 32.536 1.00 33.94 282 GLY A C 1
ATOM 2134 O O . GLY A 1 282 ? 9.493 32.716 33.179 1.00 33.94 282 GLY A O 1
ATOM 2135 N N . ALA A 1 283 ? 9.218 34.694 32.090 1.00 40.44 283 ALA A N 1
ATOM 2136 C CA . ALA A 1 283 ? 10.105 35.647 32.775 1.00 40.44 283 ALA A CA 1
ATOM 2137 C C . ALA A 1 283 ? 10.929 36.474 31.772 1.00 40.44 283 ALA A C 1
ATOM 2139 O O . ALA A 1 283 ? 12.104 36.217 31.542 1.00 40.44 283 ALA A O 1
ATOM 2140 N N . HIS A 1 284 ? 10.317 37.524 31.231 1.00 43.22 284 HIS A N 1
ATOM 2141 C CA . HIS A 1 284 ? 11.013 38.798 31.044 1.00 43.22 284 HIS A CA 1
ATOM 2142 C C . HIS A 1 284 ? 10.047 39.901 31.472 1.00 43.22 284 HIS A C 1
ATOM 2144 O O . HIS A 1 284 ? 9.521 40.649 30.655 1.00 43.22 284 HIS A O 1
ATOM 2150 N N . ASP A 1 285 ? 9.771 39.926 32.776 1.00 41.50 285 ASP A N 1
ATOM 2151 C CA . ASP A 1 285 ? 9.150 41.067 33.433 1.00 41.50 285 ASP A CA 1
ATOM 2152 C C . ASP A 1 285 ? 10.248 41.996 33.960 1.00 41.50 285 ASP A C 1
ATOM 2154 O O . ASP A 1 285 ? 11.199 41.555 34.605 1.00 41.50 285 ASP A O 1
ATOM 2158 N N . ALA A 1 286 ? 10.072 43.267 33.609 1.00 44.66 286 ALA A N 1
ATOM 2159 C CA . ALA A 1 286 ? 10.411 44.482 34.337 1.00 44.66 286 ALA A CA 1
ATOM 2160 C C . ALA A 1 286 ? 11.738 44.559 35.122 1.00 44.66 286 ALA A C 1
ATOM 2162 O O . ALA A 1 286 ? 11.883 44.022 36.214 1.00 44.66 286 ALA A O 1
ATOM 2163 N N . ASN A 1 287 ? 12.629 45.431 34.640 1.00 51.66 287 ASN A N 1
ATOM 2164 C CA . ASN A 1 287 ? 13.319 46.383 35.512 1.00 51.66 287 ASN A CA 1
ATOM 2165 C C . ASN A 1 287 ? 13.379 47.738 34.786 1.00 51.66 287 ASN A C 1
ATOM 2167 O O . ASN A 1 287 ? 14.287 48.021 34.008 1.00 51.66 287 ASN A O 1
ATOM 2171 N N . LEU A 1 288 ? 12.328 48.527 34.998 1.00 42.53 288 LEU A N 1
ATOM 2172 C CA . LEU A 1 288 ? 12.276 49.974 34.818 1.00 42.53 288 LEU A CA 1
ATOM 2173 C C . LEU A 1 288 ? 12.174 50.531 36.237 1.00 42.53 288 LEU A C 1
ATOM 2175 O O . LEU A 1 288 ? 11.114 50.374 36.827 1.00 42.53 288 LEU A O 1
ATOM 2179 N N . GLU A 1 289 ? 13.254 51.099 36.772 1.00 40.91 289 GLU A N 1
ATOM 2180 C CA . GLU A 1 289 ? 13.250 52.072 37.878 1.00 40.91 289 GLU A CA 1
ATOM 2181 C C . GLU A 1 289 ? 14.697 52.527 38.160 1.00 40.91 289 GLU A C 1
ATOM 2183 O O . GLU A 1 289 ? 15.407 51.930 38.964 1.00 40.91 289 GLU A O 1
ATOM 2188 N N . GLU A 1 290 ? 15.150 53.530 37.403 1.00 49.56 290 GLU A N 1
ATOM 2189 C CA . GLU A 1 290 ? 15.910 54.736 37.808 1.00 49.56 290 GLU A CA 1
ATOM 2190 C C . GLU A 1 290 ? 15.989 55.688 36.599 1.00 49.56 290 GLU A C 1
ATOM 2192 O O . GLU A 1 290 ? 15.990 56.921 36.819 1.00 49.56 290 GLU A O 1
#

Foldseek 3Di:
DLLVLQDDDDDDDDPVVVVVNLVSLLVSLVVLLVQLVDLVSLLVLLVPPVNSNLVSLLVLLDQDPPVDPDQRDDDPSSVSSNQSSLSSLLSNCPRDDPSNQSSLVSNLVPLSLLVSLLVLLVHPPNDLSSLLSSLSSLLSSLLHVSSLCSQLVDLSNLLSLLVLLDQPDQPRDPSSVSSNLSSLSNLLSSLPPDLSSLVSNPVSCDPVSLVSLLVQLPHPDLSSNLSSLSSLVSSLVSPPDPVSVVSNVSSVVSVVSSVVSVVVVVVVVVVVVVPPDPDPDDDPDDDDDD

pLDDT: mean 83.61, std 17.65, range [33.94, 98.75]

InterPro domains:
  IPR011989 Armadillo-like helical [G3DSA:1.25.10.10] (2-274)
  IPR016024 Armadillo-type fold [SSF48371] (21-268)

Organism: Zea mays (NCBI:txid4577)

Solvent-accessible surface area (backbone atoms only — not comparable to full-atom values): 15987 Å² total; per-residue (Å²): 115,70,52,69,48,65,60,76,79,84,78,78,86,58,77,68,55,56,51,54,50,51,53,44,39,41,52,37,37,52,51,48,37,60,54,43,73,40,66,67,53,37,44,52,59,45,67,48,88,79,45,54,60,59,52,52,39,50,60,48,36,60,68,80,85,67,92,50,97,62,80,74,68,73,54,73,67,56,45,52,35,26,47,36,24,39,50,40,50,28,50,38,33,65,36,68,67,71,42,9,54,48,32,18,45,60,52,36,71,38,76,57,46,65,55,26,40,43,46,50,73,68,39,89,78,58,48,61,68,56,46,28,37,41,36,40,35,53,27,40,22,23,76,26,70,62,19,23,50,62,49,54,72,30,67,69,50,55,46,61,40,45,73,39,48,61,66,70,64,100,79,44,56,69,62,44,54,51,28,21,38,29,32,46,47,26,52,32,46,38,30,58,100,27,68,70,34,27,51,52,48,53,68,56,31,45,71,66,39,51,47,41,41,56,56,33,62,73,45,89,48,65,68,48,18,47,48,31,43,52,37,51,49,57,50,51,69,68,47,77,49,78,95,44,49,70,59,48,50,58,53,60,74,39,38,70,59,41,54,50,50,52,48,55,52,51,53,50,53,52,52,53,60,71,66,55,75,92,76,88,88,86,85,89,75,82,92,85,89,134

Sequence (290 aa):
MVSSLLNVQTTTASTTTSNVSIELTWLGVKILKKIMDNPDNCKEVAKDADDQVISSIVDLTTVSDGDSSSSISWSPVAEEIIVEAVQVLHRLVRTTGDAGKALRRKISENLHVVRNMRKILEHPGSHTELLTDAIGVLACLALDETGKEGIGSSPRVIRKLVPYLVVETPSAPSNRVELAKSAVEALLVLAVDSQRIALRILEELKVEGMQQLVDMLSSDSTELRSMAARLLAVLRVINSVAEHAHYNRTVDSALPLLLKAIKLEVEKLDALVVLVPAGEHGAHDANLEE

Radius of gyration: 22.91 Å; Cα contacts (8 Å, |Δi|>4): 323; chains: 1; bounding box: 59×78×67 Å

Nearest PDB structures (foldseek):
  5iz9-assembly1_A  TM=7.184E-01  e=1.528E-04  Homo sapiens
  3nmx-assembly1_A  TM=7.342E-01  e=2.480E-04  Homo sapiens
  3nmz-assembly2_A  TM=7.542E-01  e=9.714E-04  Homo sapiens
  3qhe-assembly2_C  TM=6.912E-01  e=8.512E-04  Homo sapiens
  7jtk-assembly1_X  TM=5.586E-01  e=1.159E-03  Chlamydomonas reinhardtii

Mean predicted aligned error: 11.56 Å